Protein AF-A0A519T3J2-F1 (afdb_monomer_lite)

Radius of gyration: 21.21 Å; chains: 1; bounding box: 51×31×98 Å

Secondary structure (DSSP, 8-state):
-PPP-------------PPPEEEE-GGG-SEEETT-GGGEES-TTS-S--S-----TT-EEEE-TT-EEE--S-B---S-EEEE-TT-EEEE--SSS-SBSSPEEEEEESSEEEESSS----EEEE-SSSTT--EEEEE---SEEEPP--TTSEESEEEEEE-SSS-EEEE--S--EESS-EEEEE--S--SS-SEEEES-SSS-----

Structure (mmCIF, N/CA/C/O backbone):
data_AF-A0A519T3J2-F1
#
_entry.id   AF-A0A519T3J2-F1
#
loop_
_atom_site.group_PDB
_atom_site.id
_atom_site.type_symbol
_atom_site.label_atom_id
_atom_site.label_alt_id
_atom_site.label_comp_id
_atom_site.label_asym_id
_atom_site.label_entity_id
_atom_site.label_seq_id
_atom_site.pdbx_PDB_ins_code
_atom_site.Cartn_x
_atom_site.Cartn_y
_atom_site.Cartn_z
_atom_site.occupancy
_atom_site.B_iso_or_equiv
_atom_site.auth_seq_id
_atom_site.auth_comp_id
_atom_site.auth_asym_id
_atom_site.auth_atom_id
_atom_site.pdbx_PDB_model_num
ATOM 1 N N . MET A 1 1 ? 16.362 11.260 69.315 1.00 43.56 1 MET A N 1
ATOM 2 C CA . MET A 1 1 ? 15.162 11.615 68.525 1.00 43.56 1 MET A CA 1
ATOM 3 C C . MET A 1 1 ? 15.353 11.035 67.134 1.00 43.56 1 MET A C 1
ATOM 5 O O . MET A 1 1 ? 16.359 11.341 66.512 1.00 43.56 1 MET A O 1
ATOM 9 N N . LYS A 1 2 ? 14.503 10.089 66.716 1.00 36.56 2 LYS A N 1
ATOM 10 C CA . LYS A 1 2 ? 14.646 9.357 65.447 1.00 36.56 2 LYS A CA 1
ATOM 11 C C . LYS A 1 2 ? 13.867 10.102 64.360 1.00 36.56 2 LYS A C 1
ATOM 13 O O . LYS A 1 2 ? 12.665 10.293 64.515 1.00 36.56 2 LYS A O 1
ATOM 18 N N . ALA A 1 3 ? 14.555 10.546 63.312 1.00 41.22 3 ALA A N 1
ATOM 19 C CA . ALA A 1 3 ? 13.941 11.192 62.159 1.00 41.22 3 ALA A CA 1
ATOM 20 C C . ALA A 1 3 ? 13.254 10.136 61.278 1.00 41.22 3 ALA A C 1
ATOM 22 O O . ALA A 1 3 ? 13.887 9.168 60.858 1.00 41.22 3 ALA A O 1
ATOM 23 N N . PHE A 1 4 ? 11.957 10.315 61.032 1.00 40.56 4 PHE A N 1
ATOM 24 C CA . PHE A 1 4 ? 11.189 9.543 60.060 1.00 40.56 4 PHE A CA 1
ATOM 25 C C . PHE A 1 4 ? 11.415 10.148 58.671 1.00 40.56 4 PHE A C 1
ATOM 27 O O . PHE A 1 4 ? 11.090 11.310 58.440 1.00 40.56 4 PHE A O 1
ATOM 34 N N . VAL A 1 5 ? 11.967 9.361 57.751 1.00 43.84 5 VAL A N 1
ATOM 35 C CA . VAL A 1 5 ? 12.045 9.712 56.330 1.00 43.84 5 VAL A CA 1
ATOM 36 C C . VAL A 1 5 ? 10.769 9.196 55.666 1.00 43.84 5 VAL A C 1
ATOM 38 O O . VAL A 1 5 ? 10.570 7.987 55.565 1.00 43.84 5 VAL A O 1
ATOM 41 N N . LEU A 1 6 ? 9.884 10.107 55.253 1.00 43.31 6 LEU A N 1
ATOM 42 C CA . LEU A 1 6 ? 8.746 9.784 54.391 1.00 43.31 6 LEU A CA 1
ATOM 43 C C . LEU A 1 6 ? 9.253 9.573 52.958 1.00 43.31 6 LEU A C 1
ATOM 45 O O . LEU A 1 6 ? 9.730 10.510 52.321 1.00 43.31 6 LEU A O 1
ATOM 49 N N . GLY A 1 7 ? 9.130 8.349 52.448 1.00 46.47 7 GLY A N 1
ATOM 50 C CA . GLY A 1 7 ? 9.317 8.049 51.031 1.00 46.47 7 GLY A CA 1
ATOM 51 C C . GLY A 1 7 ? 8.070 8.429 50.233 1.00 46.47 7 GLY A C 1
ATOM 52 O O . GLY A 1 7 ? 6.996 7.875 50.459 1.00 46.47 7 GLY A O 1
ATOM 53 N N . LEU A 1 8 ? 8.214 9.366 49.297 1.00 45.78 8 LEU A N 1
ATOM 54 C CA . LEU A 1 8 ? 7.196 9.700 48.302 1.00 45.78 8 LEU A CA 1
ATOM 55 C C . LEU A 1 8 ? 7.272 8.671 47.161 1.00 45.78 8 LEU A C 1
ATOM 57 O O . LEU A 1 8 ? 8.210 8.696 46.365 1.00 45.78 8 LEU A O 1
ATOM 61 N N . LEU A 1 9 ? 6.303 7.757 47.083 1.00 44.69 9 LEU A N 1
ATOM 62 C CA . LEU A 1 9 ? 6.185 6.799 45.982 1.00 44.69 9 LEU A CA 1
ATOM 63 C C . LEU A 1 9 ? 5.313 7.411 44.874 1.00 44.69 9 LEU A C 1
ATOM 65 O O . LEU A 1 9 ? 4.087 7.413 44.965 1.00 44.69 9 LEU A O 1
ATOM 69 N N . ALA A 1 10 ? 5.944 7.957 43.835 1.00 51.69 10 ALA A N 1
ATOM 70 C CA . ALA A 1 10 ? 5.248 8.403 42.632 1.00 51.69 10 ALA A CA 1
ATOM 71 C C . ALA A 1 10 ? 4.949 7.189 41.738 1.00 51.69 10 ALA A C 1
ATOM 73 O O . ALA A 1 10 ? 5.832 6.664 41.062 1.00 51.69 10 ALA A O 1
ATOM 74 N N . VAL A 1 11 ? 3.697 6.730 41.744 1.00 50.75 11 VAL A N 1
ATOM 75 C CA . VAL A 1 11 ? 3.201 5.757 40.764 1.00 50.75 11 VAL A CA 1
ATOM 76 C C . VAL A 1 11 ? 2.944 6.512 39.462 1.00 50.75 11 VAL A C 1
ATOM 78 O O . VAL A 1 11 ? 1.958 7.239 39.336 1.00 50.75 11 VAL A O 1
ATOM 81 N N . PHE A 1 12 ? 3.852 6.371 38.497 1.00 47.66 12 PHE A N 1
ATOM 82 C CA . PHE A 1 12 ? 3.604 6.794 37.123 1.00 47.66 12 PHE A CA 1
ATOM 83 C C . PHE A 1 12 ? 2.550 5.866 36.515 1.00 47.66 12 PHE A C 1
ATOM 85 O O . PHE A 1 12 ? 2.836 4.724 36.161 1.00 47.66 12 PHE A O 1
ATOM 92 N N . TRP A 1 13 ? 1.321 6.359 36.388 1.00 44.00 13 TRP A N 1
ATOM 93 C CA . TRP A 1 13 ? 0.306 5.727 35.557 1.00 44.00 13 TRP A CA 1
ATOM 94 C C . TRP A 1 13 ? 0.657 6.004 34.096 1.00 44.00 13 TRP A C 1
ATOM 96 O O . TRP A 1 13 ? 0.236 7.001 33.516 1.00 44.00 13 TRP A O 1
ATOM 106 N N . GLY A 1 14 ? 1.470 5.134 33.500 1.00 47.69 14 GLY A N 1
ATOM 107 C CA . GLY A 1 14 ? 1.508 5.029 32.050 1.00 47.69 14 GLY A CA 1
ATOM 108 C C . GLY A 1 14 ? 0.158 4.491 31.597 1.00 47.69 14 GLY A C 1
ATOM 109 O O . GLY A 1 14 ? -0.142 3.319 31.805 1.00 47.69 14 GLY A O 1
ATOM 110 N N . SER A 1 15 ? -0.686 5.341 31.016 1.00 46.06 15 SER A N 1
ATOM 111 C CA . SER A 1 15 ? -1.861 4.880 30.286 1.00 46.06 15 SER A CA 1
ATOM 112 C C . SER A 1 15 ? -1.373 4.160 29.030 1.00 46.06 15 SER A C 1
ATOM 114 O O . SER A 1 15 ? -1.215 4.771 27.973 1.00 46.06 15 SER A O 1
ATOM 116 N N . SER A 1 16 ? -1.101 2.861 29.135 1.00 47.38 16 SER A N 1
ATOM 117 C CA . SER A 1 16 ? -1.098 1.988 27.967 1.00 47.38 16 SER A CA 1
ATOM 118 C C . SER A 1 16 ? -2.540 1.947 27.479 1.00 47.38 16 SER A C 1
ATOM 120 O O . SER A 1 16 ? -3.329 1.116 27.921 1.00 47.38 16 SER A O 1
ATOM 122 N N . ALA A 1 17 ? -2.929 2.916 26.649 1.00 54.75 17 ALA A N 1
ATOM 123 C CA . ALA A 1 17 ? -4.163 2.795 25.898 1.00 54.75 17 ALA A CA 1
ATOM 124 C C . ALA A 1 17 ? -4.010 1.523 25.060 1.00 54.75 17 ALA A C 1
ATOM 126 O O . ALA A 1 17 ? -3.139 1.452 24.194 1.00 54.75 17 ALA A O 1
ATOM 127 N N . LEU A 1 18 ? -4.776 0.486 25.398 1.00 66.12 18 LEU A N 1
ATOM 128 C CA . LEU A 1 18 ? -4.872 -0.697 24.558 1.00 66.12 18 LEU A CA 1
ATOM 129 C C . LEU A 1 18 ? -5.450 -0.222 23.225 1.00 66.12 18 LEU A C 1
ATOM 131 O O . LEU A 1 18 ? -6.541 0.354 23.202 1.00 66.12 18 LEU A O 1
ATOM 135 N N . GLY A 1 19 ? -4.688 -0.403 22.147 1.00 83.00 19 GLY A N 1
ATOM 136 C CA . GLY A 1 19 ? -5.175 -0.128 20.804 1.00 83.00 19 GLY A CA 1
ATOM 137 C C . GLY A 1 19 ? -6.440 -0.933 20.530 1.00 83.00 19 GLY A C 1
ATOM 138 O O . GLY A 1 19 ? -6.608 -2.045 21.037 1.00 83.00 19 GLY A O 1
ATOM 139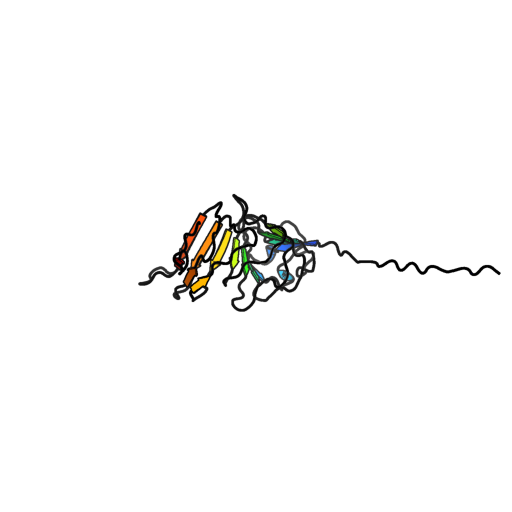 N N . LYS A 1 20 ? -7.354 -0.361 19.753 1.00 94.81 20 LYS A N 1
ATOM 140 C CA . LYS A 1 20 ? -8.557 -1.059 19.289 1.00 94.81 20 LYS A CA 1
ATOM 141 C C . LYS A 1 20 ? -8.363 -1.527 17.854 1.00 94.81 20 LYS A C 1
ATOM 143 O O . LYS A 1 20 ? -7.555 -0.971 17.114 1.00 94.81 20 LYS A O 1
ATOM 148 N N . THR A 1 21 ? -9.162 -2.501 17.436 1.00 98.06 21 THR A N 1
ATOM 149 C CA . THR A 1 21 ? -9.207 -2.916 16.033 1.00 98.06 21 THR A CA 1
ATOM 150 C C . THR A 1 21 ? -10.280 -2.141 15.280 1.00 98.06 21 THR A C 1
ATOM 152 O O . THR A 1 21 ? -11.454 -2.141 15.660 1.00 98.06 21 THR A O 1
ATOM 155 N N . LEU A 1 22 ? -9.872 -1.494 14.194 1.00 98.31 22 LEU A N 1
ATOM 156 C CA . LEU A 1 22 ? -10.733 -0.793 13.255 1.00 98.31 22 LEU A CA 1
ATOM 157 C C . LEU A 1 22 ? -10.717 -1.506 11.906 1.00 98.31 22 LEU A C 1
ATOM 159 O O . LEU A 1 22 ? -9.667 -1.866 11.379 1.00 98.31 22 LEU A O 1
ATOM 163 N N . TYR A 1 23 ? -11.898 -1.656 11.329 1.00 98.62 23 TYR A N 1
ATOM 164 C CA . TYR A 1 23 ? -12.140 -2.249 10.024 1.00 98.62 23 TYR A CA 1
ATOM 165 C C . TYR A 1 23 ? -12.636 -1.163 9.075 1.00 98.62 23 TYR A C 1
ATOM 167 O O . TYR A 1 23 ? -13.318 -0.219 9.494 1.00 98.62 23 TYR A O 1
ATOM 175 N N . THR A 1 24 ? -12.323 -1.282 7.788 1.00 98.50 24 THR A N 1
ATOM 176 C CA . THR A 1 24 ? -12.948 -0.422 6.780 1.00 98.50 24 THR A CA 1
ATOM 177 C C . THR A 1 24 ? -14.447 -0.714 6.677 1.00 98.50 24 THR A C 1
ATOM 179 O O . THR A 1 24 ? -14.869 -1.868 6.587 1.00 98.50 24 THR A O 1
ATOM 182 N N . PHE A 1 25 ? -15.257 0.344 6.722 1.00 97.62 25 PHE A N 1
ATOM 183 C CA . PHE A 1 25 ? -16.715 0.287 6.693 1.00 97.62 25 PHE A CA 1
ATOM 184 C C . PHE A 1 25 ? -17.242 0.261 5.250 1.00 97.62 25 PHE A C 1
ATOM 186 O O . PHE A 1 25 ? -17.215 1.270 4.544 1.00 97.62 25 PHE A O 1
ATOM 193 N N . ASN A 1 26 ? -17.787 -0.885 4.844 1.00 92.69 26 ASN A N 1
ATOM 194 C CA . ASN A 1 26 ? -18.264 -1.163 3.488 1.00 92.69 26 ASN A CA 1
ATOM 195 C C . ASN A 1 26 ? -19.703 -0.683 3.242 1.00 92.69 26 ASN A C 1
ATOM 197 O O . ASN A 1 26 ? -20.106 -0.482 2.097 1.00 92.69 26 ASN A O 1
ATOM 201 N N . GLY A 1 27 ? -20.490 -0.441 4.298 1.00 85.12 27 GLY A N 1
ATOM 202 C CA . GLY A 1 27 ? -21.872 0.042 4.160 1.00 85.12 27 GLY A CA 1
ATOM 203 C C . GLY A 1 27 ? -21.990 1.468 3.595 1.00 85.12 27 GLY A C 1
ATOM 204 O O . GLY A 1 27 ? -23.092 1.931 3.319 1.00 85.12 27 GLY A O 1
ATOM 205 N N . GLY A 1 28 ? -20.866 2.177 3.428 1.00 78.06 28 GLY A N 1
ATOM 206 C CA . GLY A 1 28 ? -20.782 3.497 2.795 1.00 78.06 28 GLY A CA 1
ATOM 207 C C . GLY A 1 28 ? -20.161 3.490 1.393 1.00 78.06 28 GLY A C 1
ATOM 208 O O . GLY A 1 28 ? -19.998 4.565 0.822 1.00 78.06 28 GLY A O 1
ATOM 209 N N . GLY A 1 29 ? -19.794 2.318 0.859 1.00 91.06 29 GLY A N 1
ATOM 210 C CA . GLY A 1 29 ? -19.105 2.155 -0.423 1.00 91.06 29 GLY A CA 1
ATOM 211 C C . GLY A 1 29 ? -17.872 1.251 -0.329 1.00 91.06 29 GLY A C 1
ATOM 212 O O . GLY A 1 29 ? -17.565 0.692 0.717 1.00 91.06 29 GLY A O 1
ATOM 213 N N . THR A 1 30 ? -17.144 1.120 -1.437 1.00 95.50 30 THR A N 1
ATOM 214 C CA . THR A 1 30 ? -15.939 0.274 -1.559 1.00 95.50 30 THR A CA 1
ATOM 215 C C . THR A 1 30 ? -14.641 1.084 -1.588 1.00 95.50 30 THR A C 1
ATOM 217 O O . THR A 1 30 ? -13.579 0.578 -1.946 1.00 95.50 30 THR A O 1
ATOM 220 N N . THR A 1 31 ? -14.700 2.368 -1.232 1.00 97.69 31 THR A N 1
ATOM 221 C CA . THR A 1 31 ? -13.524 3.232 -1.125 1.00 97.69 31 THR A CA 1
ATOM 222 C C . THR A 1 31 ? -13.722 4.296 -0.055 1.00 97.69 31 THR A C 1
ATOM 224 O O . THR A 1 31 ? -14.839 4.751 0.188 1.00 97.69 31 THR A O 1
ATOM 227 N N . GLY A 1 32 ? -12.631 4.715 0.580 1.00 97.69 32 GLY A N 1
ATOM 228 C CA . GLY A 1 32 ? -12.649 5.754 1.600 1.00 97.69 32 GLY A CA 1
ATOM 229 C C . GLY A 1 32 ? -11.254 6.280 1.895 1.00 97.69 32 GLY A C 1
ATOM 230 O O . GLY A 1 32 ? -10.252 5.651 1.558 1.00 97.69 32 GLY A O 1
ATOM 231 N N . ASN A 1 33 ? -11.190 7.449 2.526 1.00 98.12 33 ASN A N 1
ATOM 232 C CA . ASN A 1 33 ? -9.931 8.064 2.939 1.00 98.12 33 ASN A CA 1
ATOM 233 C C . ASN A 1 33 ? -9.601 7.677 4.382 1.00 98.12 33 ASN A C 1
ATOM 235 O O . ASN A 1 33 ? -10.486 7.696 5.241 1.00 98.12 33 ASN A O 1
ATOM 239 N N . TRP A 1 34 ? -8.325 7.426 4.667 1.00 98.38 34 TRP A N 1
ATOM 240 C CA . TRP A 1 34 ? -7.814 7.114 6.005 1.00 98.38 34 TRP A CA 1
ATOM 241 C C . TRP A 1 34 ? -8.235 8.139 7.060 1.00 98.38 34 TRP A C 1
ATOM 243 O O . TRP A 1 34 ? -8.663 7.782 8.153 1.00 98.38 34 TRP A O 1
ATOM 253 N N . SER A 1 35 ? -8.155 9.427 6.729 1.00 97.56 35 SER A N 1
ATOM 254 C CA . SER A 1 35 ? -8.455 10.530 7.649 1.00 97.56 35 SER A CA 1
ATOM 255 C C . SER A 1 35 ? -9.949 10.749 7.912 1.00 97.56 35 SER A C 1
ATOM 257 O O . SER A 1 35 ? -10.308 11.603 8.719 1.00 97.56 35 SER A O 1
ATOM 259 N N . SER A 1 36 ? -10.837 10.003 7.251 1.00 97.25 36 SER A N 1
ATOM 260 C CA . SER A 1 36 ? -12.281 10.124 7.444 1.00 97.25 36 SER A CA 1
ATOM 261 C C . SER A 1 36 ? -12.771 9.122 8.483 1.00 97.25 36 SER A C 1
ATOM 263 O O . SER A 1 36 ? -12.717 7.916 8.256 1.00 97.25 36 SER A O 1
ATOM 265 N N . ALA A 1 37 ? -13.351 9.604 9.587 1.00 97.19 37 ALA A N 1
ATOM 266 C CA . ALA A 1 37 ? -14.001 8.745 10.584 1.00 97.19 37 ALA A CA 1
ATOM 267 C C . ALA A 1 37 ? -15.132 7.882 9.982 1.00 97.19 37 ALA A C 1
ATOM 269 O O . ALA A 1 37 ? -15.464 6.824 10.510 1.00 97.19 37 ALA A O 1
ATOM 270 N N . ASN A 1 38 ? -15.709 8.298 8.849 1.00 96.44 38 ASN A N 1
ATOM 271 C CA . ASN A 1 38 ? -16.749 7.544 8.148 1.00 96.44 38 ASN A CA 1
ATOM 272 C C . ASN A 1 38 ? -16.239 6.308 7.402 1.00 96.44 38 ASN A C 1
ATOM 274 O O . ASN A 1 38 ? -17.072 5.485 7.025 1.00 96.44 38 ASN A O 1
ATOM 278 N N . THR A 1 39 ? -14.922 6.186 7.217 1.00 97.94 39 THR A N 1
ATOM 279 C CA . THR A 1 39 ? -14.253 5.022 6.621 1.00 97.94 39 THR A CA 1
ATOM 280 C C . THR A 1 39 ? -14.135 3.862 7.604 1.00 97.94 39 THR A C 1
ATOM 282 O O . THR A 1 39 ? -13.884 2.740 7.184 1.00 97.94 39 THR A O 1
ATOM 285 N N . TRP A 1 40 ? -14.312 4.111 8.901 1.00 97.88 40 TRP A N 1
ATOM 286 C CA . TRP A 1 40 ? -13.938 3.173 9.951 1.00 97.88 40 TRP A CA 1
ATOM 287 C C . TRP A 1 40 ? -15.135 2.665 10.735 1.00 97.88 40 TRP A C 1
ATOM 289 O O . TRP A 1 40 ? -16.089 3.400 11.006 1.00 97.88 40 TRP A O 1
ATOM 299 N N . THR A 1 41 ? -15.037 1.413 11.163 1.00 97.94 41 THR A N 1
ATOM 300 C CA . THR A 1 41 ? -15.936 0.815 12.138 1.00 97.94 41 THR A CA 1
ATOM 301 C C . THR A 1 41 ? -15.203 -0.175 13.039 1.00 97.94 41 THR A C 1
ATOM 303 O O . THR A 1 41 ? -14.162 -0.708 12.672 1.00 97.94 41 THR A O 1
ATOM 306 N N . THR A 1 42 ? -15.747 -0.439 14.224 1.00 97.69 42 THR A N 1
ATOM 307 C CA . THR A 1 42 ? -15.325 -1.548 15.088 1.00 97.69 42 THR A CA 1
ATOM 308 C C . THR A 1 42 ? -16.069 -2.857 14.793 1.00 97.69 42 THR A C 1
ATOM 310 O O . THR A 1 42 ? -15.798 -3.852 15.455 1.00 97.69 42 THR A O 1
ATOM 313 N N . ASP A 1 43 ? -17.014 -2.881 13.842 1.00 97.00 43 ASP A N 1
ATOM 314 C CA . ASP A 1 43 ? -17.651 -4.116 13.365 1.00 97.00 43 ASP A CA 1
ATOM 315 C C . ASP A 1 43 ? -16.655 -4.925 12.506 1.00 97.00 43 ASP A C 1
ATOM 317 O O . ASP A 1 43 ? -16.276 -4.452 11.430 1.00 97.00 43 ASP A O 1
ATOM 321 N N . PRO A 1 44 ? -16.263 -6.150 12.914 1.00 96.12 44 PRO A N 1
ATOM 322 C CA . PRO A 1 44 ? -15.309 -6.977 12.171 1.00 96.12 44 PRO A CA 1
ATOM 323 C C . PRO A 1 44 ? -15.732 -7.339 10.748 1.00 96.12 44 PRO A C 1
ATOM 325 O O . PRO A 1 44 ? -14.890 -7.672 9.914 1.00 96.12 44 PRO A O 1
ATOM 328 N N . THR A 1 45 ? -17.032 -7.287 10.452 1.00 93.69 45 THR A N 1
ATOM 329 C CA . THR A 1 45 ? -17.553 -7.539 9.104 1.00 93.69 45 THR A CA 1
ATOM 330 C C . THR A 1 45 ? -17.466 -6.309 8.198 1.00 93.69 45 THR A C 1
ATOM 332 O O . THR A 1 45 ? -17.675 -6.420 6.991 1.00 93.69 45 THR A O 1
ATOM 335 N N . GLY A 1 46 ? -17.220 -5.123 8.766 1.00 94.56 46 GLY A N 1
ATOM 336 C CA . GLY A 1 46 ? -17.274 -3.845 8.059 1.00 94.56 46 GLY A CA 1
ATOM 337 C C . GLY A 1 46 ? -18.685 -3.411 7.635 1.00 94.56 46 GLY A C 1
ATOM 338 O O . GLY A 1 46 ? -18.813 -2.422 6.914 1.00 94.56 46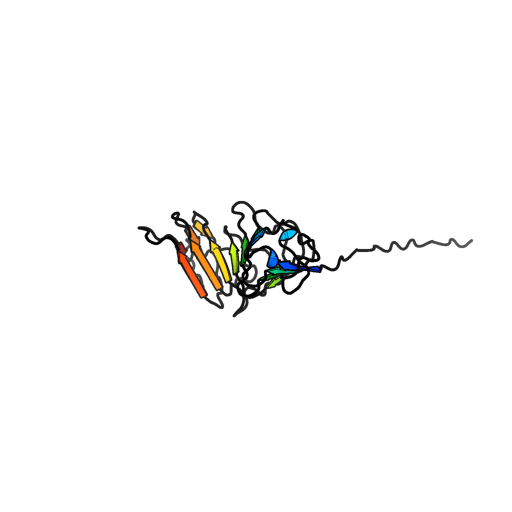 GLY A O 1
ATOM 339 N N . SER A 1 47 ? -19.748 -4.123 8.028 1.00 93.62 47 SER A N 1
ATOM 340 C CA . SER A 1 47 ? -21.100 -3.920 7.474 1.00 93.62 47 SER A CA 1
ATOM 341 C C . SER A 1 47 ? -21.962 -2.950 8.282 1.00 93.62 47 SER A C 1
ATOM 343 O O . SER A 1 47 ? -22.854 -2.309 7.726 1.00 93.62 47 SER A O 1
ATOM 345 N N . THR A 1 48 ? -21.682 -2.789 9.574 1.00 95.19 48 THR A N 1
ATOM 346 C CA . THR A 1 48 ? -22.445 -1.930 10.487 1.00 95.19 48 THR A CA 1
ATOM 347 C C . THR A 1 48 ? -21.653 -0.682 10.837 1.00 95.19 48 THR A C 1
ATOM 349 O O . THR A 1 48 ? -20.469 -0.752 11.142 1.00 95.19 48 THR A O 1
ATOM 352 N N . ARG A 1 49 ? -22.299 0.488 10.836 1.00 95.00 49 ARG A N 1
ATOM 353 C CA . ARG A 1 49 ? -21.649 1.739 11.241 1.00 95.00 49 ARG A CA 1
ATOM 354 C C . ARG A 1 49 ? -21.644 1.851 12.766 1.00 95.00 49 ARG A C 1
ATOM 356 O O . ARG A 1 49 ? -22.608 2.320 13.360 1.00 95.00 49 ARG A O 1
ATOM 363 N N . VAL A 1 50 ? -20.547 1.437 13.393 1.00 96.81 50 VAL A N 1
ATOM 364 C CA . VAL A 1 50 ? -20.347 1.516 14.851 1.00 96.81 50 VAL A CA 1
ATOM 365 C C . VAL A 1 50 ? -18.900 1.871 15.194 1.00 96.81 50 VAL A C 1
ATOM 367 O O . VAL A 1 50 ? -17.986 1.482 14.469 1.00 96.81 50 VAL A O 1
ATOM 370 N N . GLY A 1 51 ? -18.678 2.623 16.276 1.00 95.12 51 GLY A N 1
ATOM 371 C CA . GLY A 1 51 ? -17.325 2.896 16.789 1.00 95.12 51 GLY A CA 1
ATOM 372 C C . GLY A 1 51 ? -16.448 3.749 15.862 1.00 95.12 51 GLY A C 1
ATOM 373 O O . GLY A 1 51 ? -15.225 3.620 15.863 1.00 95.12 51 GLY A O 1
ATOM 374 N N . GLN A 1 52 ? -17.071 4.602 15.049 1.00 96.25 52 GLN A N 1
ATOM 375 C CA . GLN A 1 52 ? -16.394 5.423 14.049 1.00 96.25 52 GLN A CA 1
ATOM 376 C C . GLN A 1 52 ? -15.311 6.300 14.676 1.00 96.25 52 GLN A C 1
ATOM 378 O O . GLN A 1 52 ? -15.588 7.169 15.501 1.00 96.25 52 GLN A O 1
ATOM 383 N N . SER A 1 53 ? -14.069 6.092 14.262 1.00 96.94 53 SER A N 1
ATOM 384 C CA . SER A 1 53 ? -12.939 6.925 14.658 1.00 96.94 53 SER A CA 1
ATOM 385 C C . SER A 1 53 ? -11.790 6.717 13.683 1.00 96.94 53 SER A C 1
ATOM 387 O O . SER A 1 53 ? -11.655 5.644 13.107 1.00 96.94 53 SER A O 1
ATOM 389 N N . VAL A 1 54 ? -10.979 7.751 13.471 1.00 97.88 54 VAL A N 1
ATOM 390 C CA . VAL A 1 54 ? -9.728 7.616 12.712 1.00 97.88 54 VAL A CA 1
ATOM 391 C C . VAL A 1 54 ? -8.725 6.824 13.566 1.00 97.88 54 VAL A C 1
ATOM 393 O O . VAL A 1 54 ? -8.671 7.090 14.769 1.00 97.88 54 VAL A O 1
ATOM 396 N N . PRO A 1 55 ? -7.939 5.890 12.993 1.00 97.94 55 PRO A N 1
ATOM 397 C CA . PRO A 1 55 ? -6.923 5.147 13.727 1.00 97.94 55 PRO A CA 1
ATOM 398 C C . PRO A 1 55 ? -5.939 6.050 14.469 1.00 97.94 55 PRO A C 1
ATOM 400 O O . PRO A 1 55 ? -5.381 7.005 13.917 1.00 97.94 55 PRO A O 1
ATOM 403 N N . THR A 1 56 ? -5.724 5.707 15.731 1.00 96.88 56 THR A N 1
ATOM 404 C CA . THR A 1 56 ? -4.854 6.381 16.693 1.00 96.88 56 THR A CA 1
ATOM 405 C C . THR A 1 56 ? -3.718 5.462 17.140 1.00 96.88 56 THR A C 1
ATOM 407 O O . THR A 1 56 ? -3.545 4.362 16.618 1.00 96.88 56 THR A O 1
ATOM 410 N N . THR A 1 57 ? -2.857 5.961 18.027 1.00 95.44 57 THR A N 1
ATOM 411 C CA . THR A 1 57 ? -1.614 5.281 18.396 1.00 95.44 57 THR A CA 1
ATOM 412 C C . THR A 1 57 ? -1.884 3.886 18.942 1.00 95.44 57 THR A C 1
ATOM 414 O O . THR A 1 57 ? -2.658 3.732 19.881 1.00 95.44 57 THR A O 1
ATOM 417 N N . GLY A 1 58 ? -1.205 2.891 18.371 1.00 95.75 58 GLY A N 1
ATOM 418 C CA . GLY A 1 58 ? -1.323 1.490 18.775 1.00 95.75 58 GLY A CA 1
ATOM 419 C C . GLY A 1 58 ? -2.544 0.746 18.228 1.00 95.75 58 GLY A C 1
ATOM 420 O O . GLY A 1 58 ? -2.666 -0.439 18.513 1.00 95.75 58 GLY A O 1
ATOM 421 N N . ASP A 1 59 ? -3.428 1.395 17.462 1.00 98.12 59 ASP A N 1
ATOM 422 C CA . ASP A 1 59 ? -4.604 0.728 16.894 1.00 98.12 59 ASP A CA 1
ATOM 423 C C . ASP A 1 59 ? -4.218 -0.318 15.830 1.00 98.12 59 ASP A C 1
ATOM 425 O O . ASP A 1 59 ? -3.266 -0.149 15.055 1.00 98.12 59 ASP A O 1
ATOM 429 N N . ASP A 1 60 ? -5.022 -1.379 15.762 1.00 98.44 60 ASP A N 1
ATOM 430 C CA . ASP A 1 60 ? -5.011 -2.345 14.670 1.00 98.44 60 ASP A CA 1
ATOM 431 C C . ASP A 1 60 ? -5.952 -1.875 13.559 1.00 98.44 60 ASP A C 1
ATOM 433 O O . ASP A 1 60 ? -7.097 -1.488 13.797 1.00 98.44 60 ASP A O 1
ATOM 437 N N . VAL A 1 61 ? -5.490 -1.952 12.320 1.00 98.62 61 VAL A N 1
ATOM 438 C CA . VAL A 1 61 ? -6.215 -1.517 11.132 1.00 98.62 61 VAL A CA 1
ATOM 439 C C . VAL A 1 61 ? -6.381 -2.692 10.187 1.00 98.62 61 VAL A C 1
ATOM 441 O O . VAL A 1 61 ? -5.405 -3.283 9.731 1.00 98.62 61 VAL A O 1
ATOM 444 N N . VAL A 1 62 ? -7.624 -2.998 9.838 1.00 98.81 62 VAL A N 1
ATOM 445 C CA . VAL A 1 62 ? -7.971 -4.051 8.890 1.00 98.81 62 VAL A CA 1
ATOM 446 C C . VAL A 1 62 ? -8.623 -3.427 7.663 1.00 98.81 62 VAL A C 1
ATOM 448 O O . VAL A 1 62 ? -9.760 -2.955 7.707 1.00 98.81 62 VAL A O 1
ATOM 451 N N . VAL A 1 63 ? -7.904 -3.450 6.542 1.00 98.75 63 VAL A N 1
ATOM 452 C CA . VAL A 1 63 ? -8.482 -3.125 5.234 1.00 98.75 63 VAL A CA 1
ATOM 453 C C . VAL A 1 63 ? -9.228 -4.358 4.754 1.00 98.75 63 VAL A C 1
ATOM 455 O O . VAL A 1 63 ? -8.612 -5.382 4.447 1.00 98.75 63 VAL A O 1
ATOM 458 N N . THR A 1 64 ? -10.554 -4.281 4.756 1.00 98.25 64 THR A N 1
ATOM 459 C CA . THR A 1 64 ? -11.430 -5.408 4.444 1.00 98.25 64 THR A CA 1
ATOM 460 C C . THR A 1 64 ? -11.423 -5.735 2.953 1.00 98.25 64 THR A C 1
ATOM 462 O O . THR A 1 64 ? -11.009 -4.937 2.105 1.00 98.25 64 THR A O 1
ATOM 465 N N . ASN A 1 65 ? -11.849 -6.955 2.625 1.00 96.88 65 ASN A N 1
ATOM 466 C CA . ASN A 1 65 ? -11.963 -7.412 1.242 1.00 96.88 65 ASN A CA 1
ATOM 467 C C . ASN A 1 65 ? -12.784 -6.423 0.389 1.00 96.88 65 ASN A C 1
ATOM 469 O O . ASN A 1 65 ? -13.844 -5.958 0.808 1.00 96.88 65 ASN A O 1
ATOM 473 N N . SER A 1 66 ? -12.300 -6.154 -0.827 1.00 95.31 66 SER A N 1
ATOM 474 C CA . SER A 1 66 ? -12.938 -5.313 -1.846 1.00 95.31 66 SER A CA 1
ATOM 475 C C . SER A 1 66 ? -13.059 -3.833 -1.473 1.00 95.31 66 SER A C 1
ATOM 477 O O . SER A 1 66 ? -13.775 -3.093 -2.146 1.00 95.31 66 SER A O 1
ATOM 479 N N . PHE A 1 67 ? -12.337 -3.380 -0.442 1.00 98.38 67 PHE A N 1
ATOM 480 C CA . PHE A 1 67 ? -12.253 -1.972 -0.076 1.00 98.38 67 PHE A CA 1
ATOM 481 C C . PHE A 1 67 ? -10.921 -1.350 -0.512 1.00 98.38 67 PHE A C 1
ATOM 483 O O . PHE A 1 67 ? -9.852 -1.923 -0.299 1.00 98.38 67 PHE A O 1
ATOM 490 N N . VAL A 1 68 ? -10.980 -0.147 -1.088 1.00 98.69 68 VAL A N 1
ATOM 491 C CA . VAL A 1 68 ? -9.811 0.670 -1.444 1.00 98.69 68 VAL A CA 1
ATOM 492 C C . VAL A 1 68 ? -9.675 1.826 -0.459 1.00 98.69 68 VAL A C 1
ATOM 494 O O . VAL A 1 68 ? -10.365 2.847 -0.566 1.00 98.69 68 VAL A O 1
ATOM 497 N N . LEU A 1 69 ? -8.764 1.665 0.496 1.00 98.75 69 LEU A N 1
ATOM 498 C CA . LEU A 1 69 ? -8.433 2.662 1.502 1.00 98.75 69 LEU A CA 1
ATOM 499 C C . LEU A 1 69 ? -7.328 3.588 0.996 1.00 98.75 69 LEU A C 1
ATOM 501 O O . LEU A 1 69 ? -6.201 3.150 0.804 1.00 98.75 69 LEU A O 1
ATOM 505 N N . LYS A 1 70 ? -7.627 4.875 0.834 1.00 98.75 70 LYS A N 1
ATOM 506 C CA . LYS A 1 70 ? -6.678 5.877 0.336 1.00 98.75 70 LYS A CA 1
ATOM 507 C C . LYS A 1 70 ? -5.997 6.633 1.473 1.00 98.75 70 LYS A C 1
ATOM 509 O O . LYS A 1 70 ? -6.658 7.091 2.407 1.00 98.75 70 LYS A O 1
ATOM 514 N N . VAL A 1 71 ? -4.692 6.848 1.345 1.00 98.62 71 VAL A N 1
ATOM 515 C CA . VAL A 1 71 ? -3.857 7.646 2.255 1.00 98.62 71 VAL A CA 1
ATOM 516 C C . VAL A 1 71 ? -3.265 8.837 1.481 1.00 98.62 71 VAL A C 1
ATOM 518 O O . VAL A 1 71 ? -2.121 8.781 1.025 1.00 98.62 71 VAL A O 1
ATOM 521 N N . PRO A 1 72 ? -4.043 9.923 1.284 1.00 97.31 72 PRO A N 1
ATOM 522 C CA . PRO A 1 72 ? -3.610 11.076 0.488 1.00 97.31 72 PRO A CA 1
ATOM 523 C C . PRO A 1 72 ? -2.642 12.005 1.221 1.00 97.31 72 PRO A C 1
ATOM 525 O O . PRO A 1 72 ? -1.943 12.790 0.589 1.00 97.31 72 PRO A O 1
ATOM 528 N N . THR A 1 73 ? -2.599 11.926 2.548 1.00 96.75 73 THR A N 1
ATOM 529 C CA . THR A 1 73 ? -1.761 12.757 3.412 1.00 96.75 73 THR A CA 1
ATOM 530 C C . THR A 1 73 ? -0.991 11.876 4.380 1.00 96.75 73 THR A C 1
ATOM 532 O O . THR A 1 73 ? -1.481 10.820 4.776 1.00 96.75 73 THR A O 1
ATOM 535 N N . GLN A 1 74 ? 0.190 12.332 4.790 1.00 97.75 74 GLN A N 1
ATOM 536 C CA . GLN A 1 74 ? 1.023 11.622 5.754 1.00 97.75 74 GLN A CA 1
ATOM 537 C C . GLN A 1 74 ? 0.284 11.366 7.079 1.00 97.75 74 GLN A C 1
ATOM 539 O O . GLN A 1 74 ? -0.316 12.267 7.663 1.00 97.75 74 GLN A O 1
ATOM 544 N N . VAL A 1 75 ? 0.366 10.127 7.552 1.00 98.12 75 VAL A N 1
ATOM 545 C CA . VAL A 1 75 ? -0.099 9.653 8.852 1.00 98.12 75 VAL A CA 1
ATOM 546 C C . VAL A 1 75 ? 1.072 9.716 9.829 1.00 98.12 75 VAL A C 1
ATOM 548 O O . VAL A 1 75 ? 2.116 9.095 9.614 1.00 98.12 75 VAL A O 1
ATOM 551 N N . THR A 1 76 ? 0.882 10.474 10.908 1.00 96.81 76 THR A N 1
ATOM 552 C CA . THR A 1 76 ? 1.877 10.699 11.971 1.00 96.81 76 THR A CA 1
ATOM 553 C C . THR A 1 76 ? 1.597 9.894 13.237 1.00 96.81 76 THR A C 1
ATOM 555 O O . THR A 1 76 ? 2.302 10.023 14.233 1.00 96.81 76 THR A O 1
ATOM 558 N N . THR A 1 77 ? 0.587 9.034 13.209 1.00 95.44 77 THR A N 1
ATOM 559 C CA . THR A 1 77 ? 0.281 8.087 14.280 1.00 95.44 77 THR A CA 1
ATOM 560 C C . THR A 1 77 ? 1.366 7.008 14.370 1.00 95.44 77 THR A C 1
ATOM 562 O O . THR A 1 77 ? 1.884 6.568 13.343 1.00 95.44 77 THR A O 1
ATOM 565 N N . SER A 1 78 ? 1.735 6.584 15.580 1.00 95.00 78 SER A N 1
ATOM 566 C CA . SER A 1 78 ? 2.751 5.546 15.813 1.00 95.00 78 SER A CA 1
ATOM 567 C C . SER A 1 78 ? 2.136 4.214 16.254 1.00 95.00 78 SER A C 1
ATOM 569 O O . SER A 1 78 ? 0.988 4.154 16.691 1.00 95.00 78 SER A O 1
ATOM 571 N N . GLY A 1 79 ? 2.898 3.123 16.130 1.00 95.31 79 GLY A N 1
ATOM 572 C CA . GLY A 1 79 ? 2.513 1.813 16.670 1.00 95.31 79 GLY A CA 1
ATOM 573 C C . GLY A 1 79 ? 1.365 1.109 15.941 1.00 95.31 79 GLY A C 1
ATOM 574 O O . GLY A 1 79 ? 0.885 0.095 16.435 1.00 95.31 79 GLY A O 1
ATOM 575 N N . LEU A 1 80 ? 0.943 1.618 14.780 1.00 98.06 80 LEU A N 1
ATOM 576 C CA . LEU A 1 80 ? -0.125 1.026 13.975 1.00 98.06 80 LEU A CA 1
ATOM 577 C C . LEU A 1 80 ? 0.266 -0.364 13.467 1.00 98.06 80 LEU A C 1
ATOM 579 O O . LEU A 1 80 ? 1.354 -0.537 12.910 1.00 98.06 80 LEU A O 1
ATOM 583 N N . SER A 1 81 ? -0.653 -1.314 13.604 1.00 98.50 81 SER A N 1
ATOM 584 C CA . SER A 1 81 ? -0.569 -2.651 13.014 1.00 98.50 81 SER A CA 1
ATOM 585 C C . SER A 1 81 ? -1.601 -2.745 11.895 1.00 98.50 81 SER A C 1
ATOM 587 O O . SER A 1 81 ? -2.772 -2.434 12.090 1.00 98.50 81 SER A O 1
ATOM 589 N N . ILE A 1 82 ? -1.165 -3.091 10.684 1.00 98.81 82 ILE A N 1
ATOM 590 C CA . ILE A 1 82 ? -2.005 -3.046 9.484 1.00 98.81 82 ILE A CA 1
ATOM 591 C C . ILE A 1 82 ? -2.132 -4.444 8.886 1.00 98.81 82 ILE A C 1
ATOM 593 O O . ILE A 1 82 ? -1.140 -5.079 8.539 1.00 98.81 82 ILE A O 1
ATOM 597 N N . THR A 1 83 ? -3.370 -4.894 8.695 1.00 98.88 83 THR A N 1
ATOM 598 C CA . THR A 1 83 ? -3.708 -6.098 7.936 1.00 98.88 83 THR A CA 1
ATOM 599 C C . THR A 1 83 ? -4.506 -5.724 6.693 1.00 98.88 83 THR A C 1
ATOM 601 O O . THR A 1 83 ? -5.593 -5.159 6.789 1.00 98.88 83 THR A O 1
ATOM 604 N N . ILE A 1 84 ? -3.999 -6.078 5.514 1.00 98.88 84 ILE A N 1
ATOM 605 C CA . ILE A 1 84 ? -4.716 -5.900 4.247 1.00 98.88 84 ILE A CA 1
ATOM 606 C C . ILE A 1 84 ? -5.299 -7.252 3.842 1.00 98.88 84 ILE A C 1
ATOM 608 O O . ILE A 1 84 ? -4.574 -8.156 3.415 1.00 98.88 84 ILE A O 1
ATOM 612 N N . GLN A 1 85 ? -6.611 -7.423 3.999 1.00 98.62 85 GLN A N 1
ATOM 613 C CA . GLN A 1 85 ? -7.278 -8.668 3.625 1.00 98.62 85 GLN A CA 1
ATOM 614 C C . GLN A 1 85 ? -7.179 -8.908 2.116 1.00 98.62 85 GLN A C 1
ATOM 616 O O . GLN A 1 85 ? -7.023 -7.979 1.322 1.00 98.62 85 GLN A O 1
ATOM 621 N N . ARG A 1 86 ? -7.300 -10.174 1.704 1.00 98.19 86 ARG A N 1
ATOM 622 C CA . ARG A 1 86 ? -7.379 -10.544 0.287 1.00 98.19 86 ARG A CA 1
ATOM 623 C C . ARG A 1 86 ? -8.465 -9.718 -0.410 1.00 98.19 86 ARG A C 1
ATOM 625 O O . ARG A 1 86 ? -9.580 -9.625 0.089 1.00 98.19 86 ARG A O 1
ATOM 632 N N . GLY A 1 87 ? -8.122 -9.122 -1.551 1.00 97.75 87 GLY A N 1
ATOM 633 C CA . GLY A 1 87 ? -9.009 -8.233 -2.311 1.00 97.75 87 GLY A CA 1
ATOM 634 C C . GLY A 1 87 ? -9.113 -6.802 -1.768 1.00 97.75 87 GLY A C 1
ATOM 635 O O . GLY A 1 87 ? -9.635 -5.941 -2.467 1.00 97.75 87 GLY A O 1
ATOM 636 N N . GLY A 1 88 ? -8.617 -6.525 -0.560 1.00 98.62 88 GLY A N 1
ATOM 637 C CA . GLY A 1 88 ? -8.462 -5.170 -0.034 1.00 98.62 88 GLY A CA 1
ATOM 638 C C . GLY A 1 88 ? -7.230 -4.472 -0.615 1.00 98.62 88 GLY A C 1
ATOM 639 O O . GLY A 1 88 ? -6.242 -5.119 -0.986 1.00 98.62 88 GLY A O 1
ATOM 640 N N . VAL A 1 89 ? -7.284 -3.141 -0.680 1.00 98.88 89 VAL A N 1
ATOM 641 C CA . VAL A 1 89 ? -6.190 -2.295 -1.168 1.00 98.88 89 VAL A CA 1
ATOM 642 C C . VAL A 1 89 ? -5.934 -1.162 -0.181 1.00 98.88 89 VAL A C 1
ATOM 644 O O . VAL A 1 89 ? -6.815 -0.340 0.063 1.00 98.88 89 VAL A O 1
ATOM 647 N N . LEU A 1 90 ? -4.715 -1.093 0.351 1.00 98.88 90 LEU A N 1
ATOM 648 C CA . LEU A 1 90 ? -4.202 0.106 1.008 1.00 98.88 90 LEU A CA 1
ATOM 649 C C . LEU A 1 90 ? -3.435 0.921 -0.031 1.00 98.88 90 LEU A C 1
ATOM 651 O O . LEU A 1 90 ? -2.372 0.503 -0.475 1.00 98.88 90 LEU A O 1
ATOM 655 N N . ASP A 1 91 ? -3.988 2.058 -0.428 1.00 98.81 91 ASP A N 1
ATOM 656 C CA . ASP A 1 91 ? -3.473 2.913 -1.490 1.00 98.81 91 ASP A CA 1
ATOM 657 C C . ASP A 1 91 ? -2.808 4.168 -0.913 1.00 98.81 91 ASP A C 1
ATOM 659 O O . ASP A 1 91 ? -3.461 5.091 -0.420 1.00 98.81 91 ASP A O 1
ATOM 663 N N . LEU A 1 92 ? -1.481 4.196 -0.954 1.00 98.62 92 LEU A N 1
ATOM 664 C CA . LEU A 1 92 ? -0.641 5.303 -0.522 1.00 98.62 92 LEU A CA 1
ATOM 665 C C . LEU A 1 92 ? -0.528 6.316 -1.667 1.00 98.62 92 LEU A C 1
ATOM 667 O O . LEU A 1 92 ? 0.464 6.354 -2.397 1.00 98.62 92 LEU A O 1
ATOM 671 N N . THR A 1 93 ? -1.577 7.123 -1.824 1.00 98.00 93 THR A N 1
ATOM 672 C CA . THR A 1 93 ? -1.771 7.987 -2.999 1.00 98.00 93 THR A CA 1
ATOM 673 C C . THR A 1 93 ? -0.929 9.265 -2.987 1.00 98.00 93 THR A C 1
ATOM 675 O O . THR A 1 93 ? -0.895 9.984 -3.982 1.00 98.00 93 THR A O 1
ATOM 678 N N . SER A 1 94 ? -0.294 9.609 -1.863 1.00 94.94 94 SER A N 1
ATOM 679 C CA . SER A 1 94 ? 0.571 10.791 -1.780 1.00 94.94 94 SER A CA 1
ATOM 680 C C . SER A 1 94 ? 1.813 10.631 -2.661 1.00 94.94 94 SER A C 1
ATOM 682 O O . SER A 1 94 ? 2.587 9.688 -2.496 1.00 94.94 94 SER A O 1
ATOM 684 N N . THR A 1 95 ? 2.044 11.589 -3.559 1.00 93.38 95 THR A N 1
ATOM 685 C CA . THR A 1 95 ? 3.234 11.633 -4.427 1.00 93.38 95 THR A CA 1
ATOM 686 C C . THR A 1 95 ? 4.380 12.450 -3.823 1.00 93.38 95 THR A C 1
ATOM 688 O O . THR A 1 95 ? 5.523 12.332 -4.263 1.00 93.38 95 THR A O 1
ATOM 691 N N . THR A 1 96 ? 4.107 13.252 -2.788 1.00 93.00 96 THR A N 1
ATOM 692 C CA . THR A 1 96 ? 5.060 14.221 -2.218 1.00 93.00 96 THR A CA 1
ATOM 693 C C . THR A 1 96 ? 5.569 13.842 -0.832 1.00 93.00 96 THR A C 1
ATOM 695 O O . THR A 1 96 ? 6.673 14.231 -0.457 1.00 93.00 96 THR A O 1
ATOM 698 N N . THR A 1 97 ? 4.800 13.072 -0.063 1.00 94.94 97 THR A N 1
ATOM 699 C CA . THR A 1 97 ? 5.132 12.710 1.324 1.00 94.94 97 THR A CA 1
ATOM 700 C C . THR A 1 97 ? 5.110 11.201 1.525 1.00 94.94 97 THR A C 1
ATOM 702 O O . THR A 1 97 ? 4.448 10.465 0.797 1.00 94.94 97 THR A O 1
ATOM 705 N N . ASN A 1 98 ? 5.903 10.702 2.476 1.00 95.31 98 ASN A N 1
ATOM 706 C CA . ASN A 1 98 ? 5.825 9.299 2.885 1.00 95.31 98 ASN A CA 1
ATOM 707 C C . ASN A 1 98 ? 4.497 9.106 3.616 1.00 95.31 98 ASN A C 1
ATOM 709 O O . ASN A 1 98 ? 4.208 9.872 4.534 1.00 95.31 98 ASN A O 1
ATOM 713 N N . ALA A 1 99 ? 3.706 8.103 3.233 1.00 97.00 99 ALA A N 1
ATOM 714 C CA . ALA A 1 99 ? 2.362 7.950 3.784 1.00 97.00 99 ALA A CA 1
ATOM 715 C C . ALA A 1 99 ? 2.357 7.675 5.293 1.00 97.00 99 ALA A C 1
ATOM 717 O O . ALA A 1 99 ? 1.471 8.170 5.974 1.00 97.00 99 ALA A O 1
ATOM 718 N N . PHE A 1 100 ? 3.360 6.970 5.825 1.00 97.94 100 PHE A N 1
ATOM 719 C CA . PHE A 1 100 ? 3.570 6.810 7.265 1.00 97.94 100 PHE A CA 1
ATOM 720 C C . PHE A 1 100 ? 4.926 7.404 7.651 1.00 97.94 100 PHE A C 1
ATOM 722 O O . PHE A 1 100 ? 5.959 7.028 7.088 1.00 97.94 100 PHE A O 1
ATOM 729 N N . SER A 1 101 ? 4.928 8.364 8.580 1.00 96.62 101 SER A N 1
ATOM 730 C CA . SER A 1 101 ? 6.173 8.969 9.081 1.00 96.62 101 SER A CA 1
ATOM 731 C C . SER A 1 101 ? 6.826 8.150 10.191 1.00 96.62 101 SER A C 1
ATOM 733 O O . SER A 1 101 ? 8.035 8.239 10.377 1.00 96.62 101 SER A O 1
ATOM 735 N N . ASN A 1 102 ? 6.030 7.380 10.935 1.00 97.06 102 ASN A N 1
ATOM 736 C CA . ASN A 1 102 ? 6.493 6.520 12.017 1.00 97.06 102 ASN A CA 1
ATOM 737 C C . ASN A 1 102 ? 6.538 5.059 11.577 1.00 97.06 102 ASN A C 1
ATOM 739 O O . ASN A 1 102 ? 5.830 4.651 10.656 1.00 97.06 102 ASN A O 1
ATOM 743 N N . THR A 1 103 ? 7.344 4.271 12.284 1.00 96.56 103 THR A N 1
ATOM 744 C CA . THR A 1 103 ? 7.414 2.821 12.109 1.00 96.56 103 THR A CA 1
ATOM 745 C C . THR A 1 103 ? 6.068 2.172 12.432 1.00 96.56 103 THR A C 1
ATOM 747 O O . THR A 1 103 ? 5.492 2.411 13.499 1.00 96.56 103 THR A O 1
ATOM 750 N N . LEU A 1 104 ? 5.581 1.338 11.513 1.00 98.06 104 LEU A N 1
ATOM 751 C CA . LEU A 1 104 ? 4.453 0.442 11.752 1.00 98.06 104 LEU A CA 1
ATOM 752 C C . LEU A 1 104 ? 4.907 -0.692 12.673 1.00 98.06 104 LEU A C 1
ATOM 754 O O . LEU A 1 104 ? 5.985 -1.256 12.479 1.00 98.06 104 LEU A O 1
ATOM 758 N N . SER A 1 105 ? 4.086 -1.057 13.654 1.00 98.19 105 SER A N 1
ATOM 759 C CA . SER A 1 105 ? 4.382 -2.212 14.508 1.00 98.19 105 SER A CA 1
ATOM 760 C C . SER A 1 105 ? 4.313 -3.508 13.698 1.00 98.19 105 SER A C 1
ATOM 762 O O . SER A 1 105 ? 5.164 -4.386 13.860 1.00 98.19 105 SER A O 1
ATOM 764 N N . ARG A 1 106 ? 3.350 -3.588 12.770 1.00 98.38 106 ARG A N 1
ATOM 765 C CA . ARG A 1 106 ? 3.159 -4.738 11.890 1.00 98.38 106 ARG A CA 1
ATOM 766 C C . ARG A 1 106 ? 2.533 -4.371 10.545 1.00 98.38 106 ARG A C 1
ATOM 768 O O . ARG A 1 106 ? 1.684 -3.483 10.475 1.00 98.38 106 ARG A O 1
ATOM 775 N N . LEU A 1 107 ? 2.912 -5.098 9.498 1.00 98.75 107 LEU A N 1
ATOM 776 C CA . LEU A 1 107 ? 2.236 -5.112 8.201 1.00 98.75 107 LEU A CA 1
ATOM 777 C C . LEU A 1 107 ? 2.014 -6.568 7.782 1.00 98.75 107 LEU A C 1
ATOM 779 O O . LEU A 1 107 ? 2.961 -7.348 7.763 1.00 98.75 107 LEU A O 1
ATOM 783 N N . ALA A 1 108 ? 0.774 -6.937 7.469 1.00 98.75 108 ALA A N 1
ATOM 784 C CA . ALA A 1 108 ? 0.400 -8.314 7.163 1.00 98.75 108 ALA A CA 1
ATOM 785 C C . ALA A 1 108 ? -0.788 -8.411 6.197 1.00 98.75 108 ALA A C 1
ATOM 787 O O . ALA A 1 108 ? -1.464 -7.426 5.886 1.00 98.75 108 ALA A O 1
ATOM 788 N N . GLY A 1 109 ? -1.070 -9.632 5.740 1.00 98.50 109 GLY A N 1
ATOM 789 C CA . GLY A 1 109 ? -2.248 -9.958 4.941 1.00 98.50 109 GLY A CA 1
ATOM 790 C C . GLY A 1 109 ? -1.931 -10.422 3.520 1.00 98.50 109 GLY A C 1
ATOM 791 O O . GLY A 1 109 ? -0.806 -10.775 3.192 1.00 98.50 109 GLY A O 1
ATOM 792 N N . GLN A 1 110 ? -2.967 -10.475 2.686 1.00 98.56 110 GLN A N 1
ATOM 793 C CA . GLN A 1 110 ? -2.930 -11.059 1.334 1.00 98.56 110 GLN A CA 1
ATOM 794 C C . GLN A 1 110 ? -3.511 -10.116 0.269 1.00 98.56 110 GLN A C 1
ATOM 796 O O . GLN A 1 110 ? -3.778 -10.527 -0.860 1.00 98.56 110 GLN A O 1
ATOM 801 N N . GLY A 1 111 ? -3.799 -8.868 0.642 1.00 98.75 111 GLY A N 1
ATOM 802 C CA . GLY A 1 111 ? -4.276 -7.835 -0.270 1.00 98.75 111 GLY A CA 1
ATOM 803 C C . GLY A 1 111 ? -3.145 -7.123 -1.008 1.00 98.75 111 GLY A C 1
ATOM 804 O O . GLY A 1 111 ? -2.052 -7.659 -1.194 1.00 98.75 111 GLY A O 1
ATOM 805 N N . THR A 1 112 ? -3.424 -5.894 -1.441 1.00 98.88 112 THR A N 1
ATOM 806 C CA . THR A 1 112 ? -2.452 -5.044 -2.143 1.00 98.88 112 THR A CA 1
ATOM 807 C C . THR A 1 112 ? -2.076 -3.827 -1.304 1.00 98.88 112 THR A C 1
ATOM 809 O O . THR A 1 112 ? -2.948 -3.054 -0.909 1.00 98.88 112 THR A O 1
ATOM 812 N N . LEU A 1 113 ? -0.779 -3.622 -1.084 1.00 98.88 113 LEU A N 1
ATOM 813 C CA . LEU A 1 113 ? -0.228 -2.330 -0.688 1.00 98.88 113 LEU A CA 1
ATOM 814 C C . LEU A 1 113 ? 0.171 -1.589 -1.966 1.00 98.88 113 LEU A C 1
ATOM 816 O O . LEU A 1 113 ? 1.153 -1.955 -2.606 1.00 98.88 113 LEU A O 1
ATOM 820 N N . ARG A 1 114 ? -0.600 -0.577 -2.353 1.00 98.75 114 ARG A N 1
ATOM 821 C CA . ARG A 1 114 ? -0.372 0.231 -3.553 1.00 98.75 114 ARG A CA 1
ATOM 822 C C . ARG A 1 114 ? 0.310 1.548 -3.182 1.00 98.75 114 ARG A C 1
ATOM 824 O O . ARG A 1 114 ? -0.060 2.160 -2.187 1.00 98.75 114 ARG A O 1
ATOM 831 N N . ILE A 1 115 ? 1.311 1.984 -3.949 1.00 98.12 115 ILE A N 1
ATOM 832 C CA . ILE A 1 115 ? 2.170 3.123 -3.598 1.00 98.12 115 ILE A CA 1
ATOM 833 C C . ILE A 1 115 ? 2.489 3.992 -4.822 1.00 98.12 115 ILE A C 1
ATOM 835 O O . ILE A 1 115 ? 3.121 3.540 -5.778 1.00 98.12 115 ILE A O 1
ATOM 839 N N . ALA A 1 116 ? 2.116 5.272 -4.753 1.00 96.31 116 ALA A N 1
ATOM 840 C CA . ALA A 1 116 ? 2.252 6.245 -5.847 1.00 96.31 116 ALA A CA 1
ATOM 841 C C . ALA A 1 116 ? 3.672 6.811 -6.033 1.00 96.31 116 ALA A C 1
ATOM 843 O O . ALA A 1 116 ? 3.898 7.716 -6.834 1.00 96.31 116 ALA A O 1
ATOM 844 N N . ARG A 1 117 ? 4.638 6.358 -5.231 1.00 93.44 117 ARG A N 1
ATOM 845 C CA . ARG A 1 117 ? 6.019 6.859 -5.236 1.00 93.44 117 ARG A CA 1
ATOM 846 C C . ARG A 1 117 ? 7.005 5.790 -4.781 1.00 93.44 117 ARG A C 1
ATOM 848 O O . ARG A 1 117 ? 6.607 4.775 -4.215 1.00 93.44 117 ARG A O 1
ATOM 855 N N . ALA A 1 118 ? 8.292 6.036 -5.003 1.00 93.56 118 ALA A N 1
ATOM 856 C CA . ALA A 1 118 ? 9.375 5.174 -4.540 1.00 93.56 118 ALA A CA 1
ATOM 857 C C . ALA A 1 118 ? 9.548 5.269 -3.010 1.00 93.56 118 ALA A C 1
ATOM 859 O O . ALA A 1 118 ? 10.434 5.951 -2.499 1.00 93.56 118 ALA A O 1
ATOM 860 N N . TYR A 1 119 ? 8.662 4.599 -2.275 1.00 94.94 119 TYR A N 1
ATOM 861 C CA . TYR A 1 119 ? 8.641 4.506 -0.817 1.00 94.94 119 TYR A CA 1
ATOM 862 C C . TYR A 1 119 ? 8.125 3.129 -0.382 1.00 94.94 119 TYR A C 1
ATOM 864 O O . TYR A 1 119 ? 7.224 2.590 -1.009 1.00 94.94 119 TYR A O 1
ATOM 872 N N . PHE A 1 120 ? 8.643 2.587 0.717 1.00 97.31 120 PHE A N 1
ATOM 873 C CA . PHE A 1 120 ? 8.022 1.473 1.433 1.00 97.31 120 PHE A CA 1
ATOM 874 C C . PHE A 1 120 ? 7.977 1.825 2.930 1.00 97.31 120 PHE A C 1
ATOM 876 O O . PHE A 1 120 ? 8.949 2.408 3.423 1.00 97.31 120 PHE A O 1
ATOM 883 N N . PRO A 1 121 ? 6.880 1.538 3.659 1.00 97.44 121 PRO A N 1
ATOM 884 C CA . PRO A 1 121 ? 6.808 1.813 5.090 1.00 97.44 121 PRO A CA 1
ATOM 885 C C . PRO A 1 121 ? 7.916 1.115 5.877 1.00 97.44 121 PRO A C 1
ATOM 887 O O . PRO A 1 121 ? 8.280 -0.020 5.587 1.00 97.44 121 PRO A O 1
ATOM 890 N N . VAL A 1 122 ? 8.428 1.775 6.914 1.00 97.12 122 VAL A N 1
ATOM 891 C CA . VAL A 1 122 ? 9.287 1.100 7.892 1.00 97.12 122 VAL A CA 1
ATOM 892 C C . VAL A 1 122 ? 8.378 0.284 8.805 1.00 97.12 122 VAL A C 1
ATOM 894 O O . VAL A 1 122 ? 7.428 0.830 9.369 1.00 97.12 122 VAL A O 1
ATOM 897 N N . VAL A 1 123 ? 8.651 -1.012 8.937 1.00 97.56 123 VAL A N 1
ATOM 898 C CA . VAL A 1 123 ? 7.817 -1.955 9.693 1.00 97.56 123 VAL A CA 1
ATOM 899 C C . VAL A 1 123 ? 8.703 -2.756 10.641 1.00 97.56 123 VAL A C 1
ATOM 901 O O . VAL A 1 123 ? 9.755 -3.236 10.227 1.00 97.56 123 VAL A O 1
ATOM 904 N N . THR A 1 124 ? 8.293 -2.899 11.903 1.00 97.12 124 THR A N 1
ATOM 905 C CA . THR A 1 124 ? 9.000 -3.744 12.879 1.00 97.12 124 THR A CA 1
ATOM 906 C C . THR A 1 124 ? 8.792 -5.229 12.586 1.00 97.12 124 THR A C 1
ATOM 908 O O . THR A 1 124 ? 9.768 -5.966 12.506 1.00 97.12 124 THR A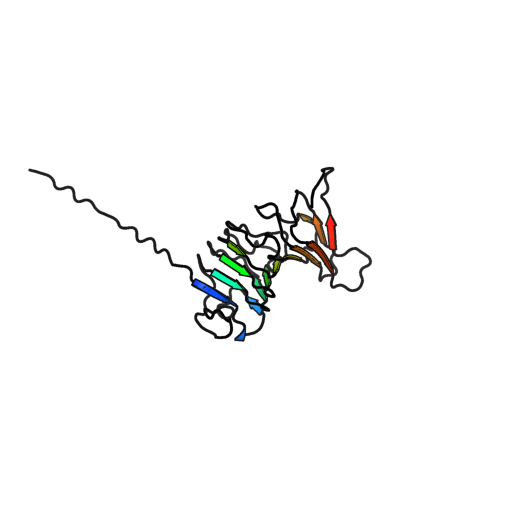 O 1
ATOM 911 N N . THR A 1 125 ? 7.539 -5.656 12.403 1.00 97.81 125 THR A N 1
ATOM 912 C CA . THR A 1 125 ? 7.182 -7.034 12.026 1.00 97.81 125 THR A CA 1
ATOM 913 C C . THR A 1 125 ? 6.529 -7.027 10.649 1.00 97.81 125 THR A C 1
ATOM 915 O O . THR A 1 125 ? 5.374 -6.621 10.510 1.00 97.81 125 THR A O 1
ATOM 918 N N . ASN A 1 126 ? 7.272 -7.406 9.614 1.00 97.88 126 ASN A N 1
ATOM 919 C CA . ASN A 1 126 ? 6.726 -7.514 8.266 1.00 97.88 126 ASN A CA 1
ATOM 920 C C . ASN A 1 126 ? 6.378 -8.979 7.994 1.00 97.88 126 ASN A C 1
ATOM 922 O O . ASN A 1 126 ? 7.283 -9.788 7.876 1.00 97.88 126 ASN A O 1
ATOM 926 N N . ASP A 1 127 ? 5.083 -9.286 7.918 1.00 97.88 127 ASP A N 1
ATOM 927 C CA . ASP A 1 127 ? 4.572 -10.599 7.495 1.00 97.88 127 ASP A CA 1
ATOM 928 C C . ASP A 1 127 ? 3.965 -10.507 6.078 1.00 97.88 127 ASP A C 1
ATOM 930 O O . ASP A 1 127 ? 3.285 -11.417 5.608 1.00 97.88 127 ASP A O 1
ATOM 934 N N . PHE A 1 128 ? 4.083 -9.352 5.413 1.00 98.19 128 PHE A N 1
ATOM 935 C CA . PHE A 1 128 ? 3.495 -9.089 4.092 1.00 98.19 128 PHE A CA 1
ATOM 936 C C . PHE A 1 128 ? 4.444 -9.436 2.934 1.00 98.19 128 PHE A C 1
ATOM 938 O O . PHE A 1 128 ? 4.059 -9.362 1.765 1.00 98.19 128 PHE A O 1
ATOM 945 N N . ASP A 1 129 ? 5.690 -9.775 3.255 1.00 96.81 129 ASP A N 1
ATOM 946 C CA . ASP A 1 129 ? 6.756 -10.211 2.353 1.00 96.81 129 ASP A CA 1
ATOM 947 C C . ASP A 1 129 ? 6.989 -11.732 2.364 1.00 96.81 129 ASP A C 1
ATOM 949 O O . ASP A 1 129 ? 7.726 -12.237 1.512 1.00 96.81 129 ASP A O 1
ATOM 953 N N . ASP A 1 130 ? 6.321 -12.473 3.248 1.00 96.00 130 ASP A N 1
ATOM 954 C CA . ASP A 1 130 ? 6.363 -13.936 3.313 1.00 96.00 130 ASP A CA 1
ATOM 955 C C . ASP A 1 130 ? 5.697 -14.611 2.103 1.00 96.00 130 ASP A C 1
ATOM 957 O O . ASP A 1 130 ? 4.808 -14.059 1.449 1.00 96.00 130 ASP A O 1
ATOM 961 N N . ALA A 1 131 ? 6.066 -15.860 1.820 1.00 96.00 131 ALA A N 1
ATOM 962 C CA . ALA A 1 131 ? 5.461 -16.619 0.727 1.00 96.00 131 ALA A CA 1
ATOM 963 C C . ALA A 1 131 ? 3.926 -16.720 0.872 1.00 96.00 131 ALA A C 1
ATOM 965 O O . ALA A 1 131 ? 3.402 -17.013 1.946 1.00 96.00 131 ALA A O 1
ATOM 966 N N . ASN A 1 132 ? 3.195 -16.546 -0.236 1.00 95.31 132 ASN A N 1
ATOM 967 C CA . ASN A 1 132 ? 1.719 -16.594 -0.295 1.00 95.31 132 ASN A CA 1
ATOM 968 C C . ASN A 1 132 ? 0.984 -15.480 0.483 1.00 95.31 132 ASN A C 1
ATOM 970 O O . ASN A 1 132 ? -0.210 -15.610 0.791 1.00 95.31 132 ASN A O 1
ATOM 974 N N . THR A 1 133 ? 1.671 -14.377 0.777 1.00 97.44 133 THR A N 1
ATOM 975 C CA . THR A 1 133 ? 1.096 -13.189 1.421 1.00 97.44 133 THR A CA 1
ATOM 976 C C . THR A 1 133 ? 0.754 -12.092 0.403 1.00 97.44 133 THR A C 1
ATOM 978 O O . THR A 1 133 ? 0.132 -12.366 -0.626 1.00 97.44 133 THR A O 1
ATOM 981 N N . GLY A 1 134 ? 1.115 -10.842 0.677 1.00 97.25 134 GLY A N 1
ATOM 982 C CA . GLY A 1 134 ? 0.659 -9.656 -0.025 1.00 97.25 134 GLY A CA 1
ATOM 983 C C . GLY A 1 134 ? 1.258 -9.417 -1.408 1.00 97.25 134 GLY A C 1
ATOM 984 O O . GLY A 1 134 ? 2.177 -10.102 -1.864 1.00 97.25 134 GLY A O 1
ATOM 985 N N . THR A 1 135 ? 0.718 -8.397 -2.075 1.00 98.75 135 THR A N 1
ATOM 986 C CA . THR A 1 135 ? 1.311 -7.768 -3.263 1.00 98.75 135 THR A CA 1
ATOM 987 C C . THR A 1 135 ? 1.667 -6.323 -2.958 1.00 98.75 135 THR A C 1
ATOM 989 O O . THR A 1 135 ? 0.812 -5.556 -2.512 1.00 98.75 135 THR A O 1
ATOM 992 N N . VAL A 1 136 ? 2.907 -5.933 -3.239 1.00 98.62 136 VAL A N 1
ATOM 993 C CA . VAL A 1 136 ? 3.321 -4.529 -3.249 1.00 98.62 136 VAL A CA 1
ATOM 994 C C . VAL A 1 136 ? 3.217 -4.018 -4.679 1.00 98.62 136 VAL A C 1
ATOM 996 O O . VAL A 1 136 ? 3.873 -4.533 -5.581 1.00 98.62 136 VAL A O 1
ATOM 999 N N . GLU A 1 137 ? 2.362 -3.027 -4.901 1.00 98.50 137 GLU A N 1
ATOM 1000 C CA . GLU A 1 137 ? 2.156 -2.394 -6.199 1.00 98.50 137 GLU A CA 1
ATOM 1001 C C . GLU A 1 137 ? 2.723 -0.976 -6.199 1.00 98.50 137 GLU A C 1
ATOM 1003 O O . GLU A 1 137 ? 2.272 -0.121 -5.443 1.00 98.50 137 GLU A O 1
ATOM 1008 N N . PHE A 1 138 ? 3.659 -0.698 -7.096 1.00 97.69 138 PHE A N 1
ATOM 1009 C CA . PHE A 1 138 ? 4.138 0.653 -7.360 1.00 97.69 138 PHE A CA 1
ATOM 1010 C C . PHE A 1 138 ? 3.525 1.174 -8.648 1.00 97.69 138 PHE A C 1
ATOM 1012 O O . PHE A 1 138 ? 3.462 0.428 -9.629 1.00 97.69 138 PHE A O 1
ATOM 1019 N N . TYR A 1 139 ? 3.098 2.437 -8.655 1.00 96.62 139 TYR A N 1
ATOM 1020 C CA . TYR A 1 139 ? 2.434 2.998 -9.824 1.00 96.62 139 TYR A CA 1
ATOM 1021 C C . TYR A 1 139 ? 2.798 4.455 -10.131 1.00 96.62 139 TYR A C 1
ATOM 1023 O O . TYR A 1 139 ? 3.081 5.240 -9.228 1.00 96.62 139 TYR A O 1
ATOM 1031 N N . ASP A 1 140 ? 2.792 4.784 -11.426 1.00 93.88 140 ASP A N 1
ATOM 1032 C CA . ASP A 1 140 ? 2.781 6.141 -11.999 1.00 93.88 140 ASP A CA 1
ATOM 1033 C C . ASP A 1 140 ? 3.851 7.137 -11.488 1.00 93.88 140 ASP A C 1
ATOM 1035 O O . ASP A 1 140 ? 3.595 8.332 -11.366 1.00 93.88 140 ASP A O 1
ATOM 1039 N N . TRP A 1 141 ? 5.092 6.693 -11.239 1.00 88.62 141 TRP A N 1
ATOM 1040 C CA . TRP A 1 141 ? 6.170 7.566 -10.727 1.00 88.62 141 TRP A CA 1
ATOM 1041 C C . TRP A 1 141 ? 6.613 8.690 -11.678 1.00 88.62 141 TRP A C 1
ATOM 1043 O O . TRP A 1 141 ? 7.277 9.635 -11.250 1.00 88.62 141 TRP A O 1
ATOM 1053 N N . GLY A 1 142 ? 6.317 8.570 -12.975 1.00 82.50 142 GLY A N 1
ATOM 1054 C CA . GLY A 1 142 ? 6.630 9.562 -14.012 1.00 82.50 142 GLY A CA 1
ATOM 1055 C C . GLY A 1 142 ? 8.120 9.790 -14.313 1.00 82.50 142 GLY A C 1
ATOM 1056 O O . GLY A 1 142 ? 8.443 10.476 -15.277 1.00 82.50 142 GLY A O 1
ATOM 1057 N N . THR A 1 143 ? 9.037 9.230 -13.518 1.00 87.00 143 THR A N 1
ATOM 1058 C CA . THR A 1 143 ? 10.491 9.284 -13.729 1.00 87.00 143 THR A CA 1
ATOM 1059 C C . THR A 1 143 ? 11.154 7.971 -13.304 1.00 87.00 143 THR A C 1
ATOM 1061 O O . THR A 1 143 ? 10.517 7.095 -12.711 1.00 87.00 143 THR A O 1
ATOM 1064 N N . THR A 1 144 ? 12.437 7.806 -13.633 1.00 90.31 144 THR A N 1
ATOM 1065 C CA . THR A 1 144 ? 13.236 6.685 -13.126 1.00 90.31 144 THR A CA 1
ATOM 1066 C C . THR A 1 144 ? 13.447 6.837 -11.626 1.00 90.31 144 THR A C 1
ATOM 1068 O O . THR A 1 144 ? 13.974 7.855 -11.181 1.00 90.31 144 THR A O 1
ATOM 1071 N N . ALA A 1 145 ? 13.098 5.812 -10.854 1.00 92.75 145 ALA A 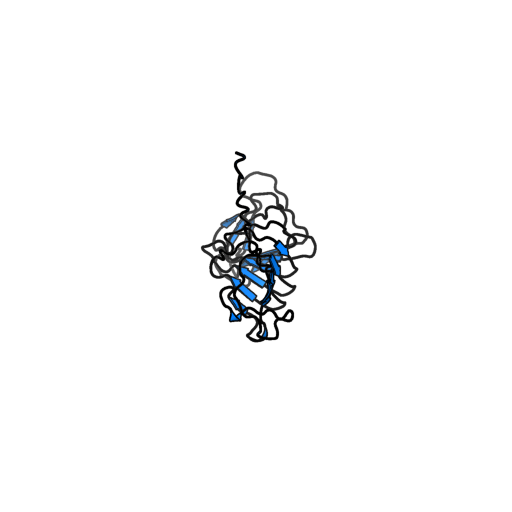N 1
ATOM 1072 C CA . ALA A 1 145 ? 13.352 5.793 -9.421 1.00 92.75 145 ALA A CA 1
ATOM 1073 C C . ALA A 1 145 ? 13.821 4.417 -8.949 1.00 92.75 145 ALA A C 1
ATOM 1075 O O . ALA A 1 145 ? 13.511 3.382 -9.545 1.00 92.75 145 ALA A O 1
ATOM 1076 N N . ASN A 1 146 ? 14.574 4.419 -7.851 1.00 93.31 146 ASN A N 1
ATOM 1077 C CA . ASN A 1 146 ? 15.013 3.189 -7.212 1.00 93.31 146 ASN A CA 1
ATOM 1078 C C . ASN A 1 146 ? 13.797 2.443 -6.672 1.00 93.31 146 ASN A C 1
ATOM 1080 O O . ASN A 1 146 ? 12.981 3.036 -5.967 1.00 93.31 146 ASN A O 1
ATOM 1084 N N . LEU A 1 147 ? 13.706 1.146 -6.963 1.00 94.06 147 LEU A N 1
ATOM 1085 C CA . LEU A 1 147 ? 12.735 0.286 -6.308 1.00 94.06 147 LEU A CA 1
ATOM 1086 C C . LEU A 1 147 ? 13.051 0.278 -4.801 1.00 94.06 147 LEU A C 1
ATOM 1088 O O . LEU A 1 147 ? 14.181 -0.065 -4.431 1.00 94.06 147 LEU A O 1
ATOM 1092 N N . PRO A 1 148 ? 12.110 0.692 -3.934 1.00 94.12 148 PRO A N 1
ATOM 1093 C CA . PRO A 1 148 ? 12.303 0.622 -2.493 1.00 94.12 148 PRO A CA 1
ATOM 1094 C C . PRO A 1 148 ? 12.579 -0.814 -2.063 1.00 94.12 148 PRO A C 1
ATOM 1096 O O . PRO A 1 148 ? 12.044 -1.750 -2.651 1.00 94.12 148 PRO A O 1
ATOM 1099 N N . ASN A 1 149 ? 13.404 -0.978 -1.034 1.00 89.88 149 ASN A N 1
ATOM 1100 C CA . ASN A 1 149 ? 13.663 -2.277 -0.433 1.00 89.88 149 ASN A CA 1
ATOM 1101 C C . ASN A 1 149 ? 13.129 -2.258 1.006 1.00 89.88 149 ASN A C 1
ATOM 1103 O O . ASN A 1 149 ? 13.494 -1.340 1.750 1.00 89.88 149 ASN A O 1
ATOM 1107 N N . PRO A 1 150 ? 12.265 -3.199 1.418 1.00 92.56 150 PRO A N 1
ATOM 1108 C CA . PRO A 1 150 ? 11.932 -3.367 2.822 1.00 92.56 150 PRO A CA 1
ATOM 1109 C C . PRO A 1 150 ? 13.187 -3.747 3.607 1.00 92.56 150 PRO A C 1
ATOM 1111 O O . PRO A 1 150 ? 14.176 -4.225 3.052 1.00 92.56 150 PRO A O 1
ATOM 1114 N N . ALA A 1 151 ? 13.146 -3.553 4.924 1.00 92.19 151 ALA A N 1
ATOM 1115 C CA . ALA A 1 151 ? 14.282 -3.860 5.794 1.00 92.19 151 ALA A CA 1
ATOM 1116 C C . ALA A 1 151 ? 14.711 -5.341 5.730 1.00 92.19 151 ALA A C 1
ATOM 1118 O O . ALA A 1 151 ? 15.880 -5.643 5.951 1.00 92.19 151 ALA A O 1
ATOM 1119 N N . SER A 1 152 ? 13.783 -6.243 5.396 1.00 93.00 152 SER A N 1
ATOM 1120 C CA . SER A 1 152 ? 14.021 -7.675 5.188 1.00 93.00 152 SER A CA 1
ATOM 1121 C C . SER A 1 152 ? 14.799 -7.999 3.909 1.00 93.00 152 SER A C 1
ATOM 1123 O O . SER A 1 152 ? 15.340 -9.095 3.794 1.00 93.00 152 SER A O 1
ATOM 1125 N N . GLY A 1 153 ? 14.870 -7.083 2.937 1.00 94.56 153 GLY A N 1
ATOM 1126 C CA . GLY A 1 153 ? 15.468 -7.380 1.635 1.00 94.56 153 GLY A CA 1
ATOM 1127 C C . GLY A 1 153 ? 14.572 -8.208 0.704 1.00 94.56 153 GLY A C 1
ATOM 1128 O O . GLY A 1 153 ? 15.076 -8.746 -0.284 1.00 94.56 153 GLY A O 1
ATOM 1129 N N . GLN A 1 154 ? 13.282 -8.359 1.026 1.00 95.56 154 GLN A N 1
ATOM 1130 C CA . GLN A 1 154 ? 12.387 -9.326 0.392 1.00 95.56 154 GLN A CA 1
ATOM 1131 C C . GLN A 1 154 ? 10.997 -8.750 0.110 1.00 95.56 154 GLN A C 1
ATOM 1133 O O . GLN A 1 154 ? 10.423 -8.044 0.930 1.00 95.56 154 GLN A O 1
ATOM 1138 N N . TYR A 1 155 ? 10.407 -9.144 -1.017 1.00 97.50 155 TYR A N 1
ATOM 1139 C CA . TYR A 1 155 ? 8.966 -9.064 -1.242 1.00 97.50 155 TYR A CA 1
ATOM 1140 C C . TYR A 1 155 ? 8.393 -10.452 -1.531 1.00 97.50 155 TYR A C 1
ATOM 1142 O O . TYR A 1 155 ? 9.092 -11.353 -1.991 1.00 97.50 155 TYR A O 1
ATOM 1150 N N . ASN A 1 156 ? 7.085 -10.600 -1.337 1.00 97.88 156 ASN A N 1
ATOM 1151 C CA . ASN A 1 156 ? 6.357 -11.727 -1.900 1.00 97.88 156 ASN A CA 1
ATOM 1152 C C . ASN A 1 156 ? 6.061 -11.473 -3.381 1.00 97.88 156 ASN A C 1
ATOM 1154 O O . ASN A 1 156 ? 6.802 -11.923 -4.250 1.00 97.88 156 ASN A O 1
ATOM 1158 N N . ASN A 1 157 ? 5.029 -10.678 -3.676 1.00 98.06 157 ASN A N 1
ATOM 1159 C CA . ASN A 1 157 ? 4.724 -10.245 -5.037 1.00 98.06 157 ASN A CA 1
ATOM 1160 C C . ASN A 1 157 ? 5.026 -8.759 -5.219 1.00 98.06 157 ASN A C 1
ATOM 1162 O O . ASN A 1 157 ? 4.649 -7.938 -4.379 1.00 98.06 157 ASN A O 1
ATOM 1166 N N . VAL A 1 158 ? 5.620 -8.414 -6.360 1.00 97.75 158 VAL A N 1
ATOM 1167 C CA . VAL A 1 158 ? 5.814 -7.028 -6.798 1.00 97.75 158 VAL A CA 1
ATOM 1168 C C . VAL A 1 158 ? 5.042 -6.795 -8.086 1.00 97.75 158 VAL A C 1
ATOM 1170 O O . VAL A 1 158 ? 5.185 -7.536 -9.060 1.00 97.75 158 VAL A O 1
ATOM 1173 N N . ARG A 1 159 ? 4.247 -5.727 -8.115 1.00 97.88 159 ARG A N 1
ATOM 1174 C CA . ARG A 1 159 ? 3.574 -5.250 -9.321 1.00 97.88 159 ARG A CA 1
ATOM 1175 C C . ARG A 1 159 ? 4.028 -3.838 -9.659 1.00 97.88 159 ARG A C 1
ATOM 1177 O O . ARG A 1 159 ? 4.044 -2.955 -8.808 1.00 97.88 159 ARG A O 1
ATOM 1184 N N . LEU A 1 160 ? 4.390 -3.631 -10.914 1.00 97.31 160 LEU A N 1
ATOM 1185 C CA . LEU A 1 160 ? 4.712 -2.334 -11.488 1.00 97.31 160 LEU A CA 1
ATOM 1186 C C . LEU A 1 160 ? 3.590 -1.967 -12.457 1.00 97.31 160 LEU A C 1
ATOM 1188 O O . LEU A 1 160 ? 3.417 -2.640 -13.474 1.00 97.31 160 LEU A O 1
ATOM 1192 N N . LEU A 1 161 ? 2.806 -0.947 -12.120 1.00 96.06 161 LEU A N 1
ATOM 1193 C CA . LEU A 1 161 ? 1.636 -0.520 -12.881 1.00 96.06 161 LEU A CA 1
ATOM 1194 C C . LEU A 1 161 ? 1.850 0.882 -13.456 1.00 96.06 161 LEU A C 1
ATOM 1196 O O . LEU A 1 161 ? 2.120 1.815 -12.711 1.00 96.06 161 LEU A O 1
ATOM 1200 N N . ASN A 1 162 ? 1.654 1.063 -14.762 1.00 94.12 162 ASN A N 1
ATOM 1201 C CA . ASN A 1 162 ? 1.493 2.400 -15.342 1.00 94.12 162 ASN A CA 1
ATOM 1202 C C . ASN A 1 162 ? 0.109 2.570 -15.959 1.00 94.12 162 ASN A C 1
ATOM 1204 O O . ASN A 1 162 ? -0.240 1.877 -16.922 1.00 94.12 162 ASN A O 1
ATOM 1208 N N . THR A 1 163 ? -0.654 3.512 -15.418 1.00 93.19 163 THR A N 1
ATOM 1209 C CA . THR A 1 163 ? -1.974 3.901 -15.921 1.00 93.19 163 THR A CA 1
ATOM 1210 C C . THR A 1 163 ? -1.947 5.175 -16.760 1.00 93.19 163 THR A C 1
ATOM 1212 O O . THR A 1 163 ? -2.966 5.578 -17.320 1.00 93.19 163 THR A O 1
ATOM 1215 N N . THR A 1 164 ? -0.775 5.796 -16.884 1.00 90.69 164 THR A N 1
ATOM 1216 C CA . THR A 1 164 ? -0.563 7.036 -17.626 1.00 90.69 164 THR A CA 1
ATOM 1217 C C . THR A 1 164 ? 0.144 6.791 -18.961 1.00 90.69 164 THR A C 1
ATOM 1219 O O . THR A 1 164 ? 0.576 5.686 -19.298 1.00 90.69 164 THR A O 1
ATOM 1222 N N . THR A 1 165 ? 0.276 7.857 -19.747 1.00 89.81 165 THR A N 1
ATOM 1223 C CA . THR A 1 165 ? 1.104 7.888 -20.961 1.00 89.81 165 THR A CA 1
ATOM 1224 C C . THR A 1 165 ? 2.562 8.250 -20.673 1.00 89.81 165 THR A C 1
ATOM 1226 O O . THR A 1 165 ? 3.391 8.215 -21.579 1.00 89.81 165 THR A O 1
ATOM 1229 N N . THR A 1 166 ? 2.891 8.630 -19.437 1.00 90.12 166 THR A N 1
ATOM 1230 C CA . THR A 1 166 ? 4.251 9.001 -19.042 1.00 90.12 166 THR A CA 1
ATOM 1231 C C . THR A 1 166 ? 4.995 7.745 -18.632 1.00 90.12 166 THR A C 1
ATOM 1233 O O . THR A 1 166 ? 4.626 7.103 -17.652 1.00 90.12 166 THR A O 1
ATOM 1236 N N . ALA A 1 167 ? 6.043 7.376 -19.367 1.00 90.38 167 ALA A N 1
ATOM 1237 C CA . ALA A 1 167 ? 6.850 6.211 -19.022 1.00 90.38 167 ALA A CA 1
ATOM 1238 C C . ALA A 1 167 ? 7.487 6.364 -17.631 1.00 90.38 167 ALA A C 1
ATOM 1240 O O . ALA A 1 167 ? 7.954 7.445 -17.269 1.00 90.38 167 ALA A O 1
ATOM 1241 N N . TYR A 1 168 ? 7.566 5.270 -16.876 1.00 90.94 168 TYR A N 1
ATOM 1242 C CA . TYR A 1 168 ? 8.389 5.222 -15.672 1.00 90.94 168 TYR A CA 1
ATOM 1243 C C . TYR A 1 168 ? 9.237 3.951 -15.638 1.00 90.94 168 TYR A C 1
ATOM 1245 O O . TYR A 1 168 ? 8.891 2.913 -16.211 1.00 90.94 168 TYR A O 1
ATOM 1253 N N . THR A 1 169 ? 10.387 4.062 -14.976 1.00 93.00 169 THR A N 1
ATOM 1254 C CA . THR A 1 169 ? 11.361 2.976 -14.847 1.00 93.00 169 THR A CA 1
ATOM 1255 C C . THR A 1 169 ? 11.635 2.714 -13.376 1.00 93.00 169 THR A C 1
ATOM 1257 O O . THR A 1 169 ? 12.069 3.611 -12.654 1.00 93.00 169 THR A O 1
ATOM 1260 N N . ALA A 1 170 ? 11.418 1.479 -12.934 1.00 94.50 170 ALA A N 1
ATOM 1261 C CA . ALA A 1 170 ? 11.874 1.025 -11.630 1.00 94.50 170 ALA A CA 1
ATOM 1262 C C . ALA A 1 170 ? 13.296 0.471 -11.744 1.00 94.50 170 ALA A C 1
ATOM 1264 O O . ALA A 1 170 ? 13.568 -0.408 -12.563 1.00 94.50 170 ALA A O 1
ATOM 1265 N N . GLN A 1 171 ? 14.212 0.984 -10.927 1.00 93.88 171 GLN A N 1
ATOM 1266 C CA . GLN A 1 171 ? 15.608 0.567 -10.932 1.00 93.88 171 GLN A CA 1
ATOM 1267 C C . GLN A 1 171 ? 15.945 -0.243 -9.680 1.00 93.88 171 GLN A C 1
ATOM 1269 O O . GLN A 1 171 ? 15.885 0.259 -8.558 1.00 93.88 171 GLN A O 1
ATOM 1274 N N . LEU A 1 172 ? 16.355 -1.491 -9.867 1.00 92.31 172 LEU A N 1
ATOM 1275 C CA . LEU A 1 172 ? 16.887 -2.329 -8.807 1.00 92.31 172 LEU A CA 1
ATOM 1276 C C . LEU A 1 172 ? 18.349 -1.949 -8.543 1.00 92.31 172 LEU A C 1
ATOM 1278 O O . LEU A 1 172 ? 19.240 -2.291 -9.314 1.00 92.31 172 LEU A O 1
ATOM 1282 N N . ASN A 1 173 ? 18.600 -1.232 -7.447 1.00 88.75 173 ASN A N 1
ATOM 1283 C CA . ASN A 1 173 ? 19.949 -0.811 -7.051 1.00 88.75 173 ASN A CA 1
ATOM 1284 C C . ASN A 1 173 ? 20.547 -1.615 -5.884 1.00 88.75 173 ASN A C 1
ATOM 1286 O O . ASN A 1 173 ? 21.655 -1.312 -5.444 1.00 88.75 173 ASN A O 1
ATOM 1290 N N . ASN A 1 174 ? 19.875 -2.687 -5.458 1.00 87.94 174 ASN A N 1
ATOM 1291 C CA . ASN A 1 174 ? 20.310 -3.639 -4.429 1.00 87.94 174 ASN A CA 1
ATOM 1292 C C . ASN A 1 174 ? 19.895 -5.066 -4.829 1.00 87.94 174 ASN A C 1
ATOM 1294 O O . ASN A 1 174 ? 19.178 -5.227 -5.808 1.00 87.94 174 ASN A O 1
ATOM 1298 N N . ASN A 1 175 ? 20.318 -6.091 -4.088 1.00 90.69 175 ASN A N 1
ATOM 1299 C CA . ASN A 1 175 ? 19.700 -7.416 -4.216 1.00 90.69 175 ASN A CA 1
ATOM 1300 C C . ASN A 1 175 ? 18.304 -7.394 -3.582 1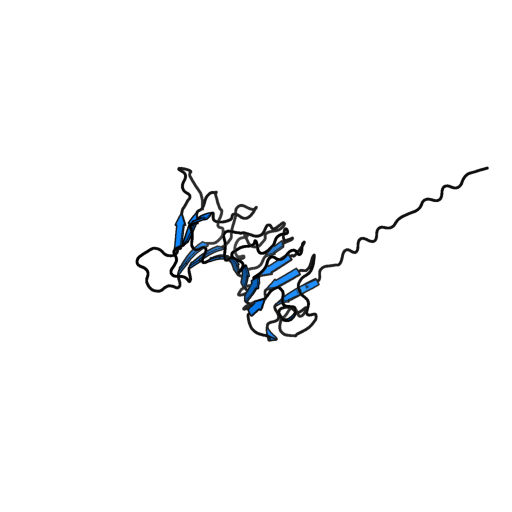.00 90.69 175 ASN A C 1
ATOM 1302 O O . ASN A 1 175 ? 18.095 -6.703 -2.581 1.00 90.69 175 ASN A O 1
ATOM 1306 N N . LEU A 1 176 ? 17.376 -8.147 -4.164 1.00 93.69 176 LEU A N 1
ATOM 1307 C CA . LEU A 1 176 ? 16.007 -8.282 -3.682 1.00 93.69 176 LEU A CA 1
ATOM 1308 C C . LEU A 1 176 ? 15.584 -9.740 -3.840 1.00 93.69 176 LEU A C 1
ATOM 1310 O O . LEU A 1 176 ? 15.781 -10.307 -4.905 1.00 93.69 176 LEU A O 1
ATOM 1314 N N . LEU A 1 177 ? 15.011 -10.337 -2.799 1.00 95.44 177 LEU A N 1
ATOM 1315 C CA . LEU A 1 177 ? 14.404 -11.663 -2.892 1.00 95.44 177 LEU A CA 1
ATOM 1316 C C . LEU A 1 177 ? 12.918 -11.533 -3.240 1.00 95.44 177 LEU A C 1
ATOM 1318 O O . LEU A 1 177 ? 12.200 -10.784 -2.576 1.00 95.44 177 LEU A O 1
ATOM 1322 N N . LEU A 1 178 ? 12.449 -12.294 -4.232 1.00 96.00 178 LEU A N 1
ATOM 1323 C CA . LEU A 1 178 ? 11.024 -12.501 -4.491 1.00 96.00 178 LEU A CA 1
ATOM 1324 C C . LEU A 1 178 ? 10.617 -13.938 -4.160 1.00 96.00 178 LEU A C 1
ATOM 1326 O O . LEU A 1 178 ? 11.137 -14.884 -4.748 1.00 96.00 178 LEU A O 1
ATOM 1330 N N . THR A 1 179 ? 9.669 -14.115 -3.238 1.00 96.19 179 THR A N 1
ATOM 1331 C CA . THR A 1 179 ? 9.074 -15.442 -2.969 1.00 96.19 179 THR A CA 1
ATOM 1332 C C . THR A 1 179 ? 7.864 -15.747 -3.852 1.00 96.19 179 THR A C 1
ATOM 1334 O O . THR A 1 179 ? 7.487 -16.909 -4.002 1.00 96.19 179 THR A O 1
ATOM 1337 N N . GLY A 1 180 ? 7.275 -14.715 -4.458 1.00 95.81 180 GLY A N 1
ATOM 1338 C CA . GLY A 1 180 ? 6.233 -14.789 -5.475 1.00 95.81 180 GLY A CA 1
ATOM 1339 C C . GLY A 1 180 ? 6.753 -14.337 -6.842 1.00 95.81 180 GLY A C 1
ATOM 1340 O O . GLY A 1 180 ? 7.772 -14.828 -7.322 1.00 95.81 180 GLY A O 1
ATOM 1341 N N . GLY A 1 181 ? 6.035 -13.421 -7.497 1.00 95.69 181 GLY A N 1
ATOM 1342 C CA . GLY A 1 181 ? 6.368 -12.954 -8.848 1.00 95.69 181 GLY A CA 1
ATOM 1343 C C . GLY A 1 181 ? 6.567 -11.444 -8.981 1.00 95.69 181 GLY A C 1
ATOM 1344 O O . GLY A 1 181 ? 6.016 -10.647 -8.219 1.00 95.69 181 GLY A O 1
ATOM 1345 N N . LEU A 1 182 ? 7.306 -11.056 -10.024 1.00 96.88 182 LEU A N 1
ATOM 1346 C CA . LEU A 1 182 ? 7.340 -9.696 -10.560 1.00 96.88 182 LEU A CA 1
ATOM 1347 C C . LEU A 1 182 ? 6.381 -9.598 -11.752 1.00 96.88 182 LEU A C 1
ATOM 1349 O O . LEU A 1 182 ? 6.505 -10.350 -12.715 1.00 96.88 182 LEU A O 1
ATOM 1353 N N . THR A 1 183 ? 5.449 -8.649 -11.712 1.00 97.25 183 THR A N 1
ATOM 1354 C CA . THR A 1 183 ? 4.539 -8.357 -12.829 1.00 97.25 183 THR A CA 1
ATOM 1355 C C . THR A 1 183 ? 4.673 -6.905 -13.262 1.00 97.25 183 THR A C 1
ATOM 1357 O O . THR A 1 183 ? 4.601 -6.000 -12.434 1.00 97.25 183 THR A O 1
ATOM 1360 N N . LEU A 1 184 ? 4.826 -6.672 -14.565 1.00 95.81 184 LEU A N 1
ATOM 1361 C CA . LEU A 1 184 ? 4.770 -5.343 -15.174 1.00 95.81 184 LEU A CA 1
ATOM 1362 C C . LEU A 1 184 ? 3.456 -5.233 -15.948 1.00 95.81 184 LEU A C 1
ATOM 1364 O O . LEU A 1 184 ? 3.094 -6.135 -16.702 1.00 95.81 184 LEU A O 1
ATOM 1368 N N . THR A 1 185 ? 2.713 -4.150 -15.753 1.00 93.94 185 THR A N 1
ATOM 1369 C CA . THR A 1 185 ? 1.402 -3.957 -16.378 1.00 93.94 185 THR A CA 1
ATOM 1370 C C . THR A 1 185 ? 1.219 -2.507 -16.788 1.00 93.94 185 THR A C 1
ATOM 1372 O O . THR A 1 185 ? 1.535 -1.586 -16.041 1.00 93.94 185 THR A O 1
ATOM 1375 N N . THR A 1 186 ? 0.654 -2.295 -17.972 1.00 91.69 186 THR A N 1
ATOM 1376 C CA . THR A 1 186 ? 0.135 -0.992 -18.380 1.00 91.69 186 THR A CA 1
ATOM 1377 C C . THR A 1 186 ? -1.326 -1.125 -18.778 1.00 91.69 186 THR A C 1
ATOM 1379 O O . THR A 1 186 ? -1.731 -2.156 -19.313 1.00 91.69 186 THR A O 1
ATOM 1382 N N . THR A 1 187 ? -2.121 -0.095 -18.498 1.00 89.69 187 THR A N 1
ATOM 1383 C CA . THR A 1 187 ? -3.513 -0.004 -18.968 1.00 89.69 187 THR A CA 1
ATOM 1384 C C . THR A 1 187 ? -3.651 0.877 -20.208 1.00 89.69 187 THR A C 1
ATOM 1386 O O . THR A 1 187 ? -4.755 1.037 -20.723 1.00 89.69 187 THR A O 1
ATOM 1389 N N . THR A 1 188 ? -2.551 1.456 -20.693 1.00 83.50 188 THR A N 1
ATOM 1390 C CA . THR A 1 188 ? -2.540 2.296 -21.890 1.00 83.50 188 THR A CA 1
ATOM 1391 C C . THR A 1 188 ? -2.433 1.394 -23.128 1.00 83.50 188 THR A C 1
ATOM 1393 O O . THR A 1 188 ? -1.441 0.681 -23.272 1.00 83.50 188 THR A O 1
ATOM 1396 N N . PRO A 1 189 ? -3.433 1.394 -24.030 1.00 71.06 189 PRO A N 1
ATOM 1397 C CA . PRO A 1 189 ? -3.598 0.347 -25.044 1.00 71.06 189 PRO A CA 1
ATOM 1398 C C . PRO A 1 189 ? -2.554 0.376 -26.168 1.00 71.06 189 PRO A C 1
ATOM 1400 O O . PRO A 1 189 ? -2.308 -0.650 -26.795 1.00 71.06 189 PRO A O 1
ATOM 1403 N N . THR A 1 190 ? -1.929 1.525 -26.432 1.00 75.06 190 THR A N 1
ATOM 1404 C CA . THR A 1 190 ? -0.905 1.674 -27.474 1.00 75.06 190 THR A CA 1
ATOM 1405 C C . THR A 1 190 ? 0.091 2.759 -27.088 1.00 75.06 190 THR A C 1
ATOM 1407 O O . THR A 1 190 ? -0.303 3.899 -26.845 1.00 75.06 190 THR A O 1
ATOM 1410 N N . SER A 1 191 ? 1.379 2.424 -27.083 1.00 76.88 191 SER A N 1
ATOM 1411 C CA . SER A 1 191 ? 2.476 3.383 -26.947 1.00 76.88 191 SER A CA 1
ATOM 1412 C C . SER A 1 191 ? 3.629 2.967 -27.850 1.00 76.88 191 SER A C 1
ATOM 1414 O O . SER A 1 191 ? 3.950 1.785 -27.941 1.00 76.88 191 SER A O 1
ATOM 1416 N N . ALA A 1 192 ? 4.261 3.940 -28.508 1.00 78.12 192 ALA A N 1
ATOM 1417 C CA . ALA A 1 192 ? 5.476 3.714 -29.293 1.00 78.12 192 ALA A CA 1
ATOM 1418 C C . ALA A 1 192 ? 6.718 3.489 -28.407 1.00 78.12 192 ALA A C 1
ATOM 1420 O O . ALA A 1 192 ? 7.779 3.119 -28.904 1.00 78.12 192 ALA A O 1
ATOM 1421 N N . THR A 1 193 ? 6.595 3.725 -27.099 1.00 80.81 193 THR A N 1
ATOM 1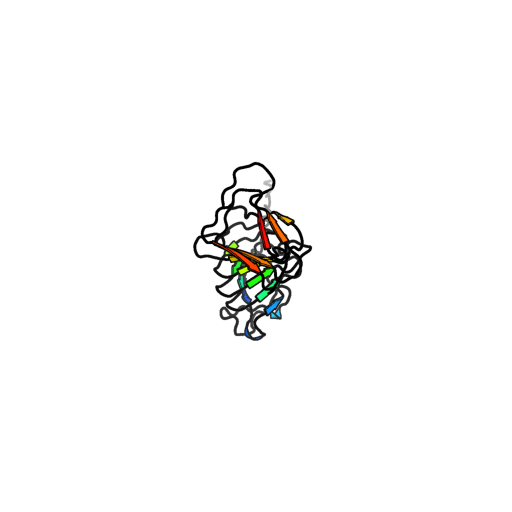422 C CA . THR A 1 193 ? 7.657 3.563 -26.104 1.00 80.81 193 THR A CA 1
ATOM 1423 C C . THR A 1 193 ? 7.201 2.652 -24.967 1.00 80.81 193 THR A C 1
ATOM 1425 O O . THR A 1 193 ? 6.015 2.606 -24.624 1.00 80.81 193 THR A O 1
ATOM 1428 N N . SER A 1 194 ? 8.146 1.943 -24.347 1.00 84.19 194 SER A N 1
ATOM 1429 C CA . SER A 1 194 ? 7.884 1.152 -23.141 1.00 84.19 194 SER A CA 1
ATOM 1430 C C . SER A 1 194 ? 7.407 2.057 -22.005 1.00 84.19 194 SER A C 1
ATOM 1432 O O . SER A 1 194 ? 8.149 2.921 -21.541 1.00 84.19 194 SER A O 1
ATOM 1434 N N . LEU A 1 195 ? 6.171 1.852 -21.543 1.00 90.81 195 LEU A N 1
ATOM 1435 C CA . LEU A 1 195 ? 5.569 2.670 -20.484 1.00 90.81 195 LEU A CA 1
ATOM 1436 C C . LEU A 1 195 ? 5.936 2.201 -19.072 1.00 90.81 195 LEU A C 1
ATOM 1438 O O . LEU A 1 195 ? 5.941 3.006 -18.144 1.00 90.81 195 LEU A O 1
ATOM 1442 N N . VAL A 1 196 ? 6.270 0.922 -18.906 1.00 92.81 196 VAL A N 1
ATOM 1443 C CA . VAL A 1 196 ? 6.798 0.362 -17.656 1.00 92.81 196 VAL A CA 1
ATOM 1444 C C . VAL A 1 196 ? 8.067 -0.391 -17.984 1.00 92.81 196 VAL A C 1
ATOM 1446 O O . VAL A 1 196 ? 8.051 -1.287 -18.825 1.00 92.81 196 VAL A O 1
ATOM 1449 N N . THR A 1 197 ? 9.154 -0.039 -17.308 1.00 93.56 197 THR A N 1
ATOM 1450 C CA . THR A 1 197 ? 10.439 -0.727 -17.450 1.00 93.56 197 THR A CA 1
ATOM 1451 C C . THR A 1 197 ? 10.993 -1.087 -16.075 1.00 93.56 197 THR A C 1
ATOM 1453 O O . THR A 1 197 ? 10.832 -0.332 -15.115 1.00 93.56 197 THR A O 1
ATOM 1456 N N . PHE A 1 198 ? 11.663 -2.235 -15.981 1.00 94.00 198 PHE A N 1
ATOM 1457 C CA . PHE A 1 198 ? 12.416 -2.653 -14.803 1.00 94.00 198 PHE A CA 1
ATOM 1458 C C . PHE A 1 198 ? 13.884 -2.874 -15.183 1.00 94.00 198 PHE A C 1
ATOM 1460 O O . PHE A 1 198 ? 14.177 -3.683 -16.060 1.00 94.00 198 PHE A O 1
ATOM 1467 N N . ASN A 1 199 ? 14.796 -2.161 -14.521 1.00 92.69 199 ASN A N 1
ATOM 1468 C CA . ASN A 1 199 ? 16.234 -2.216 -14.792 1.00 92.69 199 ASN A CA 1
ATOM 1469 C C . ASN A 1 199 ? 16.989 -2.816 -13.603 1.00 92.69 199 ASN A C 1
ATOM 1471 O O . ASN A 1 199 ? 16.790 -2.380 -12.472 1.00 92.69 199 ASN A O 1
ATOM 1475 N N . LEU A 1 200 ? 17.956 -3.703 -13.855 1.00 87.75 200 LEU A N 1
ATOM 1476 C CA . LEU A 1 200 ? 18.841 -4.299 -12.837 1.00 87.75 200 LEU A CA 1
ATOM 1477 C C . LEU A 1 200 ? 19.964 -3.345 -12.358 1.00 87.75 200 LEU A C 1
ATOM 1479 O O . LEU A 1 200 ? 21.069 -3.767 -12.027 1.00 87.75 200 LEU A O 1
ATOM 1483 N N . GLY A 1 201 ? 19.696 -2.040 -12.317 1.00 79.25 201 GLY A N 1
ATOM 1484 C CA . GLY A 1 201 ? 20.660 -1.013 -11.909 1.00 79.25 201 GLY A CA 1
ATOM 1485 C C . GLY A 1 201 ? 21.437 -0.382 -13.067 1.00 79.25 201 GLY A C 1
ATOM 1486 O O . GLY A 1 201 ? 21.248 -0.727 -14.229 1.00 79.25 201 GLY A O 1
ATOM 1487 N N . SER A 1 202 ? 22.265 0.617 -12.745 1.00 71.56 202 SER A N 1
ATOM 1488 C CA . SER A 1 202 ? 23.110 1.363 -13.702 1.00 71.56 202 SER A CA 1
ATOM 1489 C C . SER A 1 202 ? 24.611 1.119 -13.520 1.00 71.56 202 SER A C 1
ATOM 1491 O O . SER A 1 202 ? 25.415 1.668 -14.269 1.00 71.56 202 SER A O 1
ATOM 1493 N N . ALA A 1 203 ? 24.997 0.311 -12.531 1.00 77.06 203 ALA A N 1
ATOM 1494 C CA . ALA A 1 203 ? 26.383 -0.040 -12.246 1.00 77.06 203 ALA A CA 1
ATOM 1495 C C . ALA A 1 203 ? 26.706 -1.449 -12.760 1.00 77.06 203 ALA A C 1
ATOM 1497 O O . ALA A 1 203 ? 25.834 -2.318 -12.779 1.00 77.06 203 ALA A O 1
ATOM 1498 N N . ALA A 1 204 ? 27.970 -1.687 -13.122 1.00 78.62 204 ALA A N 1
ATOM 1499 C CA . ALA A 1 204 ? 28.492 -3.009 -13.471 1.00 78.62 204 ALA A CA 1
ATOM 1500 C C . ALA A 1 204 ? 28.631 -3.884 -12.211 1.00 78.62 204 ALA A C 1
ATOM 1502 O O . ALA A 1 204 ? 29.725 -4.152 -11.718 1.00 78.62 204 ALA A O 1
ATOM 1503 N N . THR A 1 205 ? 27.497 -4.275 -11.641 1.00 82.31 205 THR A N 1
ATOM 1504 C CA . THR A 1 205 ? 27.403 -5.077 -10.422 1.00 82.31 205 THR A CA 1
ATOM 1505 C C . THR A 1 205 ? 26.413 -6.199 -10.669 1.00 82.31 205 THR A C 1
ATOM 1507 O O . THR A 1 205 ? 25.310 -5.953 -11.154 1.00 82.31 205 THR A O 1
ATOM 1510 N N . ALA A 1 206 ? 26.799 -7.432 -10.342 1.00 81.25 206 ALA A N 1
ATOM 1511 C CA . ALA A 1 206 ? 25.869 -8.551 -10.370 1.00 81.25 206 ALA A CA 1
ATOM 1512 C C . ALA A 1 206 ? 24.752 -8.302 -9.348 1.00 81.25 206 ALA A C 1
ATOM 1514 O O . ALA A 1 206 ? 25.027 -7.956 -8.198 1.00 81.25 206 ALA A O 1
ATOM 1515 N N . ARG A 1 207 ? 23.501 -8.465 -9.778 1.00 82.81 207 ARG A N 1
ATOM 1516 C CA . ARG A 1 207 ? 22.325 -8.337 -8.918 1.00 82.81 207 ARG A CA 1
ATOM 1517 C C . ARG A 1 207 ? 21.464 -9.573 -9.035 1.00 82.81 207 ARG A C 1
ATOM 1519 O O . ARG A 1 207 ? 21.357 -10.141 -10.121 1.00 82.81 207 ARG A O 1
ATOM 1526 N N . THR A 1 208 ? 20.828 -9.922 -7.930 1.00 81.06 208 THR A N 1
ATOM 1527 C CA . THR A 1 208 ? 19.865 -11.019 -7.876 1.00 81.06 208 THR A CA 1
ATOM 1528 C C . THR A 1 208 ? 18.468 -10.462 -7.642 1.00 81.06 208 THR A C 1
ATOM 1530 O O . THR A 1 208 ? 18.296 -9.554 -6.818 1.00 81.06 208 THR A O 1
ATOM 1533 N N . LEU A 1 209 ? 17.516 -11.017 -8.395 1.00 82.75 209 LEU A N 1
ATOM 1534 C CA . LEU A 1 209 ? 16.074 -10.909 -8.208 1.00 82.75 209 LEU A CA 1
ATOM 1535 C C . LEU A 1 209 ? 15.496 -12.322 -8.078 1.00 82.75 209 LEU A C 1
ATOM 1537 O O . LEU A 1 209 ? 15.947 -13.174 -8.881 1.00 82.75 209 LEU A O 1
#

Sequence (209 aa):
MKAFVLGLLAVFWGSSALGKTLYTFNGGGTTGNWSSANTWTTDPTGSTRVGQSVPTTGDDVVVTNSFVLKVPTQVTTSGLSITIQRGGVLDLTSTTTNAFSNTLSRLAGQGTLRIARAYFPVVTTNDFDDANTGTVEFYDWGTTANLPNPASGQYNNVRLLNTTTTAYTAQLNNNLLLTGGLTLTTTTPTSATSLVTFNLGSAATARTL

Foldseek 3Di:
DDDDDDDDDDDPPPPPPAAAEWEQAPCVHQEDELQFLNRIASPPVSDDRHPRDRGAAQHEYEQDASHEYEQQDADAHEAYAYEYEDNGEDADPHLPDANYPYEHQEYWYAEEDEYAEQDDGAYPYYHQQDANTYEYEYEDNLEEDERHAHPVLGHAHYEYEYADLRAYEYEHPAAHYYNHDYYYDYPPPDDPDHRYYYYPHDDPDDYYD

pLDDT: mean 90.17, std 14.52, range [36.56, 98.88]